Protein AF-A0A0F8ZQJ3-F1 (afdb_monomer)

Foldseek 3Di:
DDDPDPVVVVVVLVCVQPVNDPDDLLVLLQVLCVPPDQVLLQAVVLLVLLVVLVVVLVLCVVVVHFDDAPVVQLPPDDLVRLLVVLVVSLVSLVVVLVVCVVVVPPPPSPPDPPDPPDDDDSNPDDSRSSSRSVRSSVVSVVVLCVVQVQWDQDPRQHIFGFDADPNDTHTRRHRCVQQVSHDDDPVSSNVCSVVVVRRNPCSPVVVVPDD

Sequence (211 aa):
MSSFGAEHMKAAAAMLAPDHSPHPWHVRLGGYRVDVSIIETIPQLLADGWTEVMQTAVEVWAVGGVLAPDFSFVTDHDDEMVEKRIAGYQIGYNKEWARREVGGHWHDFKDDKYQEKERYIFADMPLSLKRAIVSRWDALHYDYMENHPEARYDKDFGYYWRIEEGGVVVRVKMWDGADKGKCPDKPFSEDWERAGLPGGLYGSMGRLVTG

Nearest PDB structures (foldseek):
  6h2e-assembly1_P-2  TM=2.751E-01  e=4.171E+00  Aeromonas hydrophila subsp. hydrophila AL09-71
  4p1n-assembly1_A  TM=2.515E-01  e=6.472E+00  Kluyveromyces marxianus

pLDDT: mean 73.28, std 18.94, range [27.3, 93.31]

Solvent-accessible surface area (backbone atoms only — not comparable to full-atom values): 12663 Å² total; per-residue (Å²): 134,86,79,89,41,72,70,56,52,48,52,57,51,55,54,55,27,71,93,67,38,95,62,58,65,65,56,49,54,22,62,31,31,64,78,57,50,48,80,58,14,57,45,59,73,58,54,52,53,50,50,50,54,52,50,53,51,50,54,30,54,78,73,71,56,78,60,86,49,47,75,91,47,64,80,82,60,57,71,70,58,45,55,58,52,47,54,56,49,44,55,52,49,55,52,52,48,54,53,30,65,76,66,71,63,72,72,71,89,55,100,52,102,75,68,74,91,74,84,82,60,67,88,77,49,57,68,68,46,49,42,18,53,56,18,45,51,48,51,52,51,52,55,49,48,70,78,32,79,63,53,44,76,41,98,91,61,24,29,22,31,69,49,74,59,97,92,43,77,37,73,26,54,36,42,34,94,78,41,70,85,43,82,80,50,67,70,61,53,44,51,37,38,68,70,70,49,56,56,43,81,52,68,77,52,70,80,73,74,77,128

Secondary structure (DSSP, 8-state):
-----HHHHHHHHHTTSTTT-SS-HHHHHHHHTTTS-GGGGS-HHHHHHHHHHHHHHHHHHHTT--PPP-TTTTTS--HHHHHHHHHHHHHHHHHHHHHHHHHT----SSS-TT---PPP-GGGS-HHHHHHHHHHHHHHHHHHHHH-TTEEEETTTEEEEEEEETTEEEEEE--HHHHTTS---HHHHHHHHHTT--TTTTTTGGGS---

Mean predicted aligned error: 11.66 Å

Structure (mmCIF, N/CA/C/O backbone):
data_AF-A0A0F8ZQJ3-F1
#
_entry.id   AF-A0A0F8ZQJ3-F1
#
loop_
_atom_site.group_PDB
_atom_site.id
_atom_site.type_symbol
_atom_site.label_atom_id
_atom_site.label_alt_id
_atom_site.label_comp_id
_atom_site.label_asym_id
_atom_site.label_entity_id
_atom_site.label_seq_id
_atom_site.pdbx_PDB_ins_code
_atom_site.Cartn_x
_atom_site.Cartn_y
_atom_site.Cartn_z
_atom_site.occupancy
_atom_site.B_iso_or_equiv
_atom_site.auth_seq_id
_atom_site.auth_comp_id
_atom_site.auth_asym_id
_atom_site.auth_atom_id
_atom_site.pdbx_PDB_model_num
ATOM 1 N N . MET A 1 1 ? -42.750 14.906 5.668 1.00 31.44 1 MET A N 1
ATOM 2 C CA . MET A 1 1 ? -41.555 14.094 5.355 1.00 31.44 1 MET A CA 1
ATOM 3 C C . MET A 1 1 ? -40.406 14.709 6.130 1.00 31.44 1 MET A C 1
ATOM 5 O O . MET A 1 1 ? -40.036 15.834 5.826 1.00 31.44 1 MET A O 1
ATOM 9 N N . SER A 1 2 ? -39.980 14.070 7.221 1.00 34.53 2 SER A N 1
ATOM 10 C CA . SER A 1 2 ? -38.956 14.607 8.124 1.00 34.53 2 SER A CA 1
ATOM 11 C C . SER A 1 2 ? -37.605 14.617 7.419 1.00 34.53 2 SER A C 1
ATOM 13 O O . SER A 1 2 ? -37.140 13.570 6.966 1.00 34.53 2 SER A O 1
ATOM 15 N N . SER A 1 3 ? -36.990 15.792 7.304 1.00 35.28 3 SER A N 1
ATOM 16 C CA . SER A 1 3 ? -35.632 15.911 6.797 1.00 35.28 3 SER A CA 1
ATOM 17 C C . SER A 1 3 ? -34.679 15.242 7.788 1.00 35.28 3 SER A C 1
ATOM 19 O O . SER A 1 3 ? -34.536 15.675 8.927 1.00 35.28 3 SER A O 1
ATOM 21 N N . PHE A 1 4 ? -34.005 14.179 7.355 1.00 35.72 4 PHE A N 1
ATOM 22 C CA . PHE A 1 4 ? -32.792 13.698 8.014 1.00 35.72 4 PHE A CA 1
ATOM 23 C C . PHE A 1 4 ? -31.682 14.733 7.760 1.00 35.72 4 PHE A C 1
ATOM 25 O O . PHE A 1 4 ? -30.886 14.611 6.836 1.00 35.72 4 PHE A O 1
ATOM 32 N N . GLY A 1 5 ? -31.716 15.835 8.511 1.00 35.31 5 GLY A N 1
ATOM 33 C CA . GLY A 1 5 ? -30.720 16.904 8.458 1.00 35.31 5 GLY A CA 1
ATOM 34 C C . GLY A 1 5 ? -29.504 16.624 9.346 1.00 35.31 5 GLY A C 1
ATOM 35 O O . GLY A 1 5 ? -29.521 15.728 10.189 1.00 35.31 5 GLY A O 1
ATOM 36 N N . ALA A 1 6 ? -28.460 17.445 9.192 1.00 38.69 6 ALA A N 1
ATOM 37 C CA . ALA A 1 6 ? -27.187 17.358 9.919 1.00 38.69 6 ALA A CA 1
ATOM 38 C C . ALA A 1 6 ? -27.320 17.286 11.459 1.00 38.69 6 ALA A C 1
ATOM 40 O O . ALA A 1 6 ? -26.464 16.711 12.122 1.00 38.69 6 ALA A O 1
ATOM 41 N N . GLU A 1 7 ? -28.407 17.812 12.030 1.00 34.69 7 GLU A N 1
ATOM 42 C CA . GLU A 1 7 ? -28.760 17.698 13.456 1.00 34.69 7 GLU A CA 1
ATOM 43 C C . GLU A 1 7 ? -29.059 16.248 13.887 1.00 34.69 7 GLU A C 1
ATOM 45 O O . GLU A 1 7 ? -28.604 15.806 14.940 1.00 34.69 7 GLU A O 1
ATOM 50 N N . HIS A 1 8 ? -29.742 15.460 13.050 1.00 38.88 8 HIS A N 1
ATOM 51 C CA . HIS A 1 8 ? -30.013 14.044 13.326 1.00 38.88 8 HIS A CA 1
ATOM 52 C C . HIS A 1 8 ? -28.765 13.169 13.146 1.00 38.88 8 HIS A C 1
ATOM 54 O O . HIS A 1 8 ? -28.600 12.184 13.862 1.00 38.88 8 HIS A O 1
ATOM 60 N N . MET A 1 9 ? -27.844 13.563 12.258 1.00 41.09 9 MET A N 1
ATOM 61 C CA . MET A 1 9 ? -26.528 12.921 12.147 1.00 41.09 9 MET A CA 1
ATOM 62 C C . MET A 1 9 ? -25.607 13.263 13.325 1.00 41.09 9 MET A C 1
ATOM 64 O O . MET A 1 9 ? -24.903 12.382 13.810 1.00 41.09 9 MET A O 1
ATOM 68 N N . LYS A 1 10 ? -25.664 14.491 13.860 1.00 39.62 10 LYS A N 1
ATOM 69 C CA . LYS A 1 10 ? -24.998 14.845 15.126 1.00 39.62 10 LYS A CA 1
ATOM 70 C C . LYS A 1 10 ? -25.568 14.067 16.312 1.00 39.62 10 LYS A C 1
ATOM 72 O O . LYS A 1 10 ? -24.800 13.654 17.168 1.00 39.62 10 LYS A O 1
ATOM 77 N N . ALA A 1 11 ? -26.877 13.816 16.347 1.00 38.44 11 ALA A N 1
ATOM 78 C CA . ALA A 1 11 ? -27.498 12.984 17.379 1.00 38.44 11 ALA A CA 1
ATOM 79 C C . ALA A 1 11 ? -27.083 11.501 17.273 1.00 38.44 11 ALA A C 1
ATOM 81 O O . ALA A 1 11 ? -26.794 10.880 18.291 1.00 38.44 11 ALA A O 1
ATOM 82 N N . ALA A 1 12 ? -26.970 10.947 16.059 1.00 45.12 12 ALA A N 1
ATOM 83 C CA . ALA A 1 12 ? -26.440 9.597 15.841 1.00 45.12 12 ALA A CA 1
ATOM 84 C C . ALA A 1 12 ? -24.940 9.490 16.188 1.00 45.12 12 ALA A C 1
ATOM 86 O O . ALA A 1 12 ? -24.523 8.510 16.796 1.00 45.12 12 ALA A O 1
ATOM 87 N N . ALA A 1 13 ? -24.147 10.525 15.888 1.00 45.53 13 ALA A N 1
ATOM 88 C CA . ALA A 1 13 ? -22.752 10.636 16.320 1.00 45.53 13 ALA A CA 1
ATOM 89 C C . ALA A 1 13 ? -22.616 10.825 17.845 1.00 45.53 13 ALA A C 1
ATOM 91 O O . ALA A 1 13 ? -21.696 10.289 18.452 1.00 45.53 13 ALA A O 1
ATOM 92 N N . ALA A 1 14 ? -23.561 11.513 18.493 1.00 40.62 14 ALA A N 1
ATOM 93 C CA . ALA A 1 14 ? -23.608 11.654 19.949 1.00 40.62 14 ALA A CA 1
ATOM 94 C C . ALA A 1 14 ? -23.949 10.331 20.666 1.00 40.62 14 ALA A C 1
ATOM 96 O O . ALA A 1 14 ? -23.480 10.112 21.780 1.00 40.62 14 ALA A O 1
ATOM 97 N N . MET A 1 15 ? -24.680 9.409 20.021 1.00 43.41 15 MET A N 1
ATOM 98 C CA . MET A 1 15 ? -24.843 8.023 20.504 1.00 43.41 15 MET A CA 1
ATOM 99 C C . MET A 1 15 ? -23.577 7.162 20.329 1.00 43.41 15 MET A C 1
ATOM 101 O O . MET A 1 15 ? -23.523 6.033 20.817 1.00 43.41 15 MET A O 1
ATOM 105 N N . LEU A 1 16 ? -22.556 7.694 19.652 1.00 49.88 16 LEU A N 1
ATOM 106 C CA . LEU A 1 16 ? -21.250 7.070 19.452 1.00 49.88 16 LEU A CA 1
ATOM 107 C C . LEU A 1 16 ? -20.121 7.759 20.243 1.00 49.88 16 LEU A C 1
ATOM 109 O O . LEU A 1 16 ? -18.959 7.387 20.083 1.00 49.88 16 LEU A O 1
ATOM 113 N N . ALA A 1 17 ? -20.442 8.728 21.110 1.00 55.38 17 ALA A N 1
ATOM 114 C CA . ALA A 1 17 ? -19.476 9.260 22.067 1.00 55.38 17 ALA A CA 1
ATOM 115 C C . ALA A 1 17 ? -18.969 8.120 22.980 1.00 55.38 17 ALA A C 1
ATOM 117 O O . ALA A 1 17 ? -19.788 7.284 23.394 1.00 55.38 17 ALA A O 1
ATOM 118 N N . PRO A 1 18 ? -17.665 8.077 23.330 1.00 60.06 18 PRO A N 1
ATOM 119 C CA . PRO A 1 18 ? -17.069 6.941 24.040 1.00 60.06 18 PRO A CA 1
ATOM 120 C C . PRO A 1 18 ? -17.822 6.573 25.318 1.00 60.06 18 PRO A C 1
ATOM 122 O O . PRO A 1 18 ? -17.980 5.399 25.644 1.00 60.06 18 PRO A O 1
ATOM 125 N N . ASP A 1 19 ? -18.323 7.602 26.002 1.00 65.31 19 ASP A N 1
ATOM 126 C CA . ASP A 1 19 ? -18.906 7.522 27.336 1.00 65.31 19 ASP A CA 1
ATOM 127 C C . ASP A 1 19 ? -20.376 7.041 27.328 1.00 65.31 19 ASP A C 1
ATOM 129 O O . ASP A 1 19 ? -20.940 6.745 28.382 1.00 65.31 19 ASP A O 1
ATOM 133 N N . HIS A 1 20 ? -21.011 6.939 26.152 1.00 64.44 20 HIS A N 1
ATOM 134 C CA . HIS A 1 20 ? -22.425 6.556 26.000 1.00 64.44 20 HIS A CA 1
ATOM 135 C C . HIS A 1 20 ? -22.645 5.295 25.155 1.00 64.44 20 HIS A C 1
ATOM 137 O O . HIS A 1 20 ? -23.769 4.792 25.084 1.00 64.44 20 HIS A O 1
ATOM 143 N N . SER A 1 21 ? -21.596 4.770 24.518 1.00 68.31 21 SER A N 1
ATOM 144 C CA . SER A 1 21 ? -21.709 3.604 23.646 1.00 68.31 21 SER A CA 1
ATOM 145 C C . SER A 1 21 ? -21.631 2.286 24.434 1.00 68.31 21 SER A C 1
ATOM 147 O O . SER A 1 21 ? -20.713 2.106 25.234 1.00 68.31 21 SER A O 1
ATOM 149 N N . PRO A 1 22 ? -22.531 1.312 24.185 1.00 73.69 22 PRO A N 1
ATOM 150 C CA . PRO A 1 22 ? -22.481 0.001 24.836 1.00 73.69 22 PRO A CA 1
ATOM 151 C C . PRO A 1 22 ? -21.399 -0.926 24.253 1.00 73.69 22 PRO A C 1
ATOM 153 O O . PRO A 1 22 ? -21.194 -2.028 24.761 1.00 73.69 22 PRO A O 1
ATOM 156 N N . HIS A 1 23 ? -20.732 -0.523 23.168 1.00 79.38 23 HIS A N 1
ATOM 157 C CA . HIS A 1 23 ? -19.733 -1.335 22.476 1.00 79.38 23 HIS A CA 1
ATOM 158 C C . HIS A 1 23 ? -18.311 -0.989 22.937 1.00 79.38 23 HIS A C 1
ATOM 160 O O . HIS A 1 23 ? -18.018 0.195 23.112 1.00 79.38 23 HIS A O 1
ATOM 166 N N . PRO A 1 24 ? -17.397 -1.972 23.069 1.00 85.44 24 PRO A N 1
ATOM 167 C CA . PRO A 1 24 ? -15.978 -1.710 23.319 1.00 85.44 24 PRO A CA 1
ATOM 168 C C . PRO A 1 24 ? -15.351 -0.801 22.254 1.00 85.44 24 PRO A C 1
ATOM 170 O O . PRO A 1 24 ? -15.732 -0.860 21.085 1.00 85.44 24 PRO A O 1
ATOM 173 N N . TRP A 1 25 ? -14.351 -0.001 22.633 1.00 87.62 25 TRP A N 1
ATOM 174 C CA . TRP A 1 25 ? -13.735 1.004 21.752 1.00 87.62 25 TRP A CA 1
ATOM 175 C C . TRP A 1 25 ? -13.216 0.422 20.429 1.00 87.62 25 TRP A C 1
ATOM 177 O O . TRP A 1 25 ? -13.468 0.983 19.370 1.00 87.62 25 TRP A O 1
ATOM 187 N N . HIS A 1 26 ? -12.581 -0.751 20.453 1.00 87.19 26 HIS A N 1
ATOM 188 C CA . HIS A 1 26 ? -12.022 -1.388 19.259 1.00 87.19 26 HIS A CA 1
ATOM 189 C C . HIS A 1 26 ? -13.115 -1.903 18.304 1.00 87.19 26 HIS A C 1
ATOM 191 O O . HIS A 1 26 ? -12.913 -1.927 17.091 1.00 87.19 26 HIS A O 1
ATOM 197 N N . VAL A 1 27 ? -14.305 -2.246 18.821 1.00 84.69 27 VAL A N 1
ATOM 198 C CA . VAL A 1 27 ? -15.492 -2.561 18.003 1.00 84.69 27 VAL A CA 1
ATOM 199 C C . VAL A 1 27 ? -16.020 -1.300 17.325 1.00 84.69 27 VAL A C 1
ATOM 201 O O . VAL A 1 27 ? -16.318 -1.329 16.130 1.00 84.69 27 VAL A O 1
ATOM 204 N N . ARG A 1 28 ? -16.094 -0.182 18.058 1.00 84.69 28 ARG A N 1
ATOM 205 C CA . ARG A 1 28 ? -16.512 1.112 17.495 1.00 84.69 28 ARG A CA 1
ATOM 206 C C . ARG A 1 28 ? -15.543 1.575 16.415 1.00 84.69 28 ARG A C 1
ATOM 208 O O . ARG A 1 28 ? -15.981 1.883 15.312 1.00 84.69 28 ARG A O 1
ATOM 215 N N . LEU A 1 29 ? -14.240 1.515 16.687 1.00 84.38 29 LEU A N 1
ATOM 216 C CA . LEU A 1 29 ? -13.180 1.831 15.730 1.00 84.38 29 LEU A CA 1
ATOM 217 C C . LEU A 1 29 ? -13.270 0.990 14.451 1.00 84.38 29 LEU A C 1
ATOM 219 O O . LEU A 1 29 ? -13.127 1.522 13.350 1.00 84.38 29 LEU A O 1
ATOM 223 N N . GLY A 1 30 ? -13.551 -0.310 14.578 1.00 83.25 30 GLY A N 1
ATOM 224 C CA . GLY A 1 30 ? -13.812 -1.174 13.428 1.00 83.25 30 GLY A CA 1
ATOM 225 C C . GLY A 1 30 ? -15.027 -0.720 12.614 1.00 83.25 30 GLY A C 1
ATOM 226 O O . GLY A 1 30 ? -14.938 -0.618 11.391 1.00 83.25 30 GLY A O 1
ATOM 227 N N . GLY A 1 31 ? -16.135 -0.387 13.285 1.00 80.12 31 GLY A N 1
ATOM 228 C CA . GLY A 1 31 ? -17.348 0.133 12.643 1.00 80.12 31 GLY A CA 1
ATOM 229 C C . GLY A 1 31 ? -17.120 1.459 11.916 1.00 80.12 31 GLY A C 1
ATOM 230 O O . GLY A 1 31 ? -17.561 1.623 10.785 1.00 80.12 31 GLY A O 1
ATOM 231 N N . TYR A 1 32 ? -16.353 2.366 12.518 1.00 77.38 32 TYR A N 1
ATOM 232 C CA . TYR A 1 32 ? -15.946 3.637 11.920 1.00 77.38 32 TYR A CA 1
ATOM 233 C C . TYR A 1 32 ? -15.186 3.461 10.605 1.00 77.38 32 TYR A C 1
ATOM 235 O O . TYR A 1 32 ? -15.368 4.224 9.662 1.00 77.38 32 TYR A O 1
ATOM 243 N N . ARG A 1 33 ? -14.353 2.426 10.502 1.00 82.62 33 ARG A N 1
ATOM 244 C CA . ARG A 1 33 ? -13.496 2.213 9.331 1.00 82.62 33 ARG A CA 1
ATOM 245 C C . ARG A 1 33 ? -14.056 1.217 8.326 1.00 82.62 33 ARG A C 1
ATOM 247 O O . ARG A 1 33 ? -13.339 0.846 7.401 1.00 82.62 33 ARG A O 1
ATOM 254 N N . VAL A 1 34 ? -15.310 0.785 8.466 1.00 78.75 34 VAL A N 1
ATOM 255 C CA . VAL A 1 34 ? -15.898 -0.230 7.577 1.00 78.75 34 VAL A CA 1
ATOM 256 C C . VAL A 1 34 ? -15.846 0.195 6.103 1.00 78.75 34 VAL A C 1
ATOM 258 O O . VAL A 1 34 ? -15.480 -0.617 5.248 1.00 78.75 34 VAL A O 1
ATOM 261 N N . ASP A 1 35 ? -16.077 1.483 5.833 1.00 75.19 35 ASP A N 1
ATOM 262 C CA . ASP A 1 35 ? -16.144 2.061 4.486 1.00 75.19 35 ASP A CA 1
ATOM 263 C C . ASP A 1 35 ? -14.791 2.533 3.931 1.00 75.19 35 ASP A C 1
ATOM 265 O O . ASP A 1 35 ? -14.720 2.933 2.769 1.00 75.19 35 ASP A O 1
ATOM 269 N N . VAL A 1 36 ? -13.703 2.465 4.713 1.00 78.00 36 VAL A N 1
ATOM 270 C CA . VAL A 1 36 ? -12.354 2.768 4.201 1.00 78.00 36 VAL A CA 1
ATOM 271 C C . VAL A 1 36 ? -12.053 1.811 3.053 1.00 78.00 36 VAL A C 1
ATOM 273 O O . VAL A 1 36 ? -12.199 0.592 3.192 1.00 78.00 36 VAL A O 1
ATOM 276 N N . SER A 1 37 ? -11.668 2.334 1.894 1.00 82.12 37 SER A N 1
ATOM 277 C CA . SER A 1 37 ? -11.432 1.479 0.734 1.00 82.12 37 SER A CA 1
ATOM 278 C C . SER A 1 37 ? -10.163 0.641 0.921 1.00 82.12 37 SER A C 1
ATOM 280 O O . SER A 1 37 ? -9.211 1.071 1.565 1.00 82.12 37 SER A O 1
ATOM 282 N N . ILE A 1 38 ? -10.115 -0.558 0.328 1.00 84.50 38 ILE A N 1
ATOM 283 C CA . ILE A 1 38 ? -8.949 -1.463 0.425 1.00 84.50 38 ILE A CA 1
ATOM 284 C C . ILE A 1 38 ? -7.654 -0.746 0.014 1.00 84.50 38 ILE A C 1
ATOM 286 O O . ILE A 1 38 ? -6.618 -0.909 0.650 1.00 84.50 38 ILE A O 1
ATOM 290 N N . ILE A 1 39 ? -7.718 0.099 -1.015 1.00 80.50 39 ILE A N 1
ATOM 291 C CA . ILE A 1 39 ? -6.564 0.853 -1.519 1.00 80.50 39 ILE A CA 1
ATOM 292 C C . ILE A 1 39 ? -6.045 1.911 -0.534 1.00 80.50 39 ILE A C 1
ATOM 294 O O . ILE A 1 39 ? -4.869 2.246 -0.587 1.00 80.50 39 ILE A O 1
ATOM 298 N N . GLU A 1 40 ? -6.892 2.433 0.354 1.00 82.62 40 GLU A N 1
ATOM 299 C CA . GLU A 1 40 ? -6.511 3.424 1.373 1.00 82.62 40 GLU A CA 1
ATOM 300 C C . GLU A 1 40 ? -5.903 2.776 2.616 1.00 82.62 40 GLU A C 1
ATOM 302 O O . GLU A 1 40 ? -5.351 3.471 3.467 1.00 82.62 40 GLU A O 1
ATOM 307 N N . THR A 1 41 ? -5.983 1.447 2.713 1.00 89.56 41 THR A N 1
ATOM 308 C CA . THR A 1 41 ? -5.355 0.703 3.806 1.00 89.56 41 THR A CA 1
ATOM 309 C C . THR A 1 41 ? -3.858 0.498 3.611 1.00 89.56 41 THR A C 1
ATOM 311 O O . THR A 1 41 ? -3.182 0.116 4.560 1.00 89.56 41 THR A O 1
ATOM 314 N N . ILE A 1 42 ? -3.329 0.742 2.404 1.00 88.56 42 ILE A N 1
ATOM 315 C CA . ILE A 1 42 ? -1.907 0.550 2.104 1.00 88.56 42 ILE A CA 1
ATOM 316 C C . ILE A 1 42 ? -1.078 1.493 2.999 1.00 88.56 42 ILE A C 1
ATOM 318 O O . ILE A 1 42 ? -1.274 2.708 2.928 1.00 88.56 42 ILE A O 1
ATOM 322 N N . PRO A 1 43 ? -0.157 0.967 3.827 1.00 89.19 43 PRO A N 1
ATOM 323 C CA . PRO A 1 43 ? 0.711 1.785 4.674 1.00 89.19 43 PRO A CA 1
ATOM 324 C C . PRO A 1 43 ? 1.574 2.743 3.844 1.00 89.19 43 PRO A C 1
ATOM 326 O O . PRO A 1 43 ? 2.060 2.352 2.780 1.00 89.19 43 PRO A O 1
ATOM 329 N N . GLN A 1 44 ? 1.838 3.961 4.332 1.00 85.56 44 GLN A N 1
ATOM 330 C CA . GLN A 1 44 ? 2.597 4.961 3.572 1.00 85.56 44 GLN A CA 1
ATOM 331 C C . GLN A 1 44 ? 4.022 4.488 3.284 1.00 85.56 44 GLN A C 1
ATOM 333 O O . GLN A 1 44 ? 4.469 4.613 2.152 1.00 85.56 44 GLN A O 1
ATOM 338 N N . LEU A 1 45 ? 4.696 3.863 4.257 1.00 87.12 45 LEU A N 1
ATOM 339 C CA . LEU A 1 45 ? 6.035 3.292 4.058 1.00 87.12 45 LEU A CA 1
ATOM 340 C C . LEU A 1 45 ? 6.068 2.310 2.877 1.00 87.12 45 LEU A C 1
ATOM 342 O O . LEU A 1 45 ? 6.993 2.317 2.067 1.00 87.12 45 LEU A O 1
ATOM 346 N N . LEU A 1 46 ? 5.034 1.476 2.767 1.00 88.81 46 LEU A N 1
ATOM 347 C CA . LEU A 1 46 ? 4.921 0.509 1.687 1.00 88.81 46 LEU A CA 1
ATOM 348 C C . LEU A 1 46 ? 4.574 1.191 0.353 1.00 88.81 46 LEU A C 1
ATOM 350 O O . LEU A 1 46 ? 5.113 0.815 -0.685 1.00 88.81 46 LEU A O 1
ATOM 354 N N . ALA A 1 47 ? 3.713 2.212 0.374 1.00 85.06 47 ALA A N 1
ATOM 355 C CA . ALA A 1 47 ? 3.400 3.028 -0.798 1.00 85.06 47 ALA A CA 1
ATOM 356 C C . ALA A 1 47 ? 4.625 3.804 -1.323 1.00 85.06 47 ALA A C 1
ATOM 358 O O . ALA A 1 47 ? 4.792 3.946 -2.537 1.00 85.06 47 ALA A O 1
ATOM 359 N N . ASP A 1 48 ? 5.500 4.265 -0.429 1.00 85.62 48 ASP A N 1
ATOM 360 C CA . ASP A 1 48 ? 6.746 4.948 -0.775 1.00 85.62 48 ASP A CA 1
ATOM 361 C C . ASP A 1 48 ? 7.719 3.976 -1.456 1.00 85.62 48 ASP A C 1
ATOM 363 O O . ASP A 1 48 ? 8.175 4.250 -2.567 1.00 85.62 48 ASP A O 1
ATOM 367 N N . GLY A 1 49 ? 7.949 2.797 -0.863 1.00 87.44 49 GLY A N 1
ATOM 368 C CA . GLY A 1 49 ? 8.781 1.754 -1.478 1.00 87.44 49 GLY A CA 1
ATOM 369 C C . GLY A 1 49 ? 8.230 1.281 -2.827 1.00 87.44 49 GLY A C 1
ATOM 370 O O . GLY A 1 49 ? 8.970 1.105 -3.792 1.00 87.44 49 GLY A O 1
ATOM 371 N N . TRP A 1 50 ? 6.908 1.156 -2.951 1.00 85.06 50 TRP A N 1
ATOM 372 C CA . TRP A 1 50 ? 6.258 0.848 -4.226 1.00 85.06 50 TRP A CA 1
ATOM 373 C C . TRP A 1 50 ? 6.531 1.900 -5.302 1.00 85.06 50 TRP A C 1
ATOM 375 O O . TRP A 1 50 ? 6.777 1.574 -6.464 1.00 85.06 50 TRP A O 1
ATOM 385 N N . THR A 1 51 ? 6.511 3.170 -4.907 1.00 83.25 51 THR A N 1
ATOM 386 C CA . THR A 1 51 ? 6.789 4.290 -5.801 1.00 83.25 51 THR A CA 1
ATOM 387 C C . THR A 1 51 ? 8.248 4.297 -6.260 1.00 83.25 51 THR A C 1
ATOM 389 O O . THR A 1 51 ? 8.526 4.608 -7.418 1.00 83.25 51 THR A O 1
ATOM 392 N N . GLU A 1 52 ? 9.181 3.904 -5.395 1.00 84.81 52 GLU A N 1
ATOM 393 C CA . GLU A 1 52 ? 10.584 3.714 -5.769 1.00 84.81 52 GLU A CA 1
ATOM 394 C C . GLU A 1 52 ? 10.735 2.616 -6.833 1.00 84.81 52 GLU A C 1
ATOM 396 O O . GLU A 1 52 ? 11.345 2.852 -7.876 1.00 84.81 52 GLU A O 1
ATOM 401 N N . VAL A 1 53 ? 10.071 1.464 -6.660 1.00 87.75 53 VAL A N 1
ATOM 402 C CA . VAL A 1 53 ? 10.063 0.393 -7.676 1.00 87.75 53 VAL A CA 1
ATOM 403 C C . VAL A 1 53 ? 9.497 0.896 -9.010 1.00 87.75 53 VAL A C 1
ATOM 405 O O . VAL A 1 53 ? 10.022 0.547 -10.069 1.00 87.75 53 VAL A O 1
ATOM 408 N N . MET A 1 54 ? 8.448 1.735 -8.999 1.00 84.81 54 MET A N 1
ATOM 409 C CA . MET A 1 54 ? 7.886 2.338 -10.224 1.00 84.81 54 MET A CA 1
ATOM 410 C C . MET A 1 54 ? 8.922 3.185 -10.944 1.00 84.81 54 MET A C 1
ATOM 412 O O . MET A 1 54 ? 9.061 3.083 -12.163 1.00 84.81 54 MET A O 1
ATOM 416 N N . GLN A 1 55 ? 9.627 4.016 -10.183 1.00 81.19 55 GLN A N 1
ATOM 417 C CA . GLN A 1 55 ? 10.632 4.916 -10.710 1.00 81.19 55 GLN A CA 1
ATOM 418 C C . GLN A 1 55 ? 11.787 4.133 -11.339 1.00 81.19 55 GLN A C 1
ATOM 420 O O . GLN A 1 55 ? 12.090 4.342 -12.512 1.00 81.19 55 GLN A O 1
ATOM 425 N N . THR A 1 56 ? 12.355 3.160 -10.627 1.00 85.56 56 THR A N 1
ATOM 426 C CA . THR A 1 56 ? 13.438 2.328 -11.168 1.00 85.56 56 THR A CA 1
ATOM 427 C C . THR A 1 56 ? 12.990 1.525 -12.391 1.00 85.56 56 THR A C 1
ATOM 429 O O . THR A 1 56 ? 13.743 1.386 -13.352 1.00 85.56 56 THR A O 1
ATOM 432 N N . ALA A 1 57 ? 11.758 1.008 -12.403 1.00 86.56 57 ALA A N 1
ATOM 433 C CA . ALA A 1 57 ? 11.230 0.279 -13.554 1.00 86.56 57 ALA A CA 1
ATOM 434 C C . ALA A 1 57 ? 11.155 1.154 -14.813 1.00 86.56 57 ALA A C 1
ATOM 436 O O . ALA A 1 57 ? 11.530 0.704 -15.895 1.00 86.56 57 ALA A O 1
ATOM 437 N N . VAL A 1 58 ? 10.704 2.402 -14.665 1.00 84.25 58 VAL A N 1
ATOM 438 C CA . VAL A 1 58 ? 10.662 3.388 -15.750 1.00 84.25 58 VAL A CA 1
ATOM 439 C C . VAL A 1 58 ? 12.069 3.725 -16.246 1.00 84.25 58 VAL A C 1
ATOM 441 O O . VAL A 1 58 ? 12.298 3.697 -17.452 1.00 84.25 58 VAL A O 1
ATOM 444 N N . GLU A 1 59 ? 13.021 3.972 -15.341 1.00 81.56 59 GLU A N 1
ATOM 445 C CA . GLU A 1 59 ? 14.427 4.242 -15.687 1.00 81.56 59 GLU A CA 1
ATOM 446 C C . GLU A 1 59 ? 15.028 3.124 -16.528 1.00 81.56 59 GLU A C 1
ATOM 448 O O . GLU A 1 59 ? 15.567 3.354 -17.610 1.00 81.56 59 GLU A O 1
ATOM 453 N N . VAL A 1 60 ? 14.909 1.897 -16.020 1.00 84.94 60 VAL A N 1
ATOM 454 C CA . VAL A 1 60 ? 15.421 0.693 -16.664 1.00 84.94 60 VAL A CA 1
ATOM 455 C C . VAL A 1 60 ? 14.763 0.499 -18.023 1.00 84.94 60 VAL A C 1
ATOM 457 O O . VAL A 1 60 ? 15.454 0.184 -18.990 1.00 84.94 60 VAL A O 1
ATOM 460 N N . TRP A 1 61 ? 13.449 0.706 -18.113 1.00 84.25 61 TRP A N 1
ATOM 461 C CA . TRP A 1 61 ? 12.715 0.562 -19.362 1.00 84.25 61 TRP A CA 1
ATOM 462 C C . TRP A 1 61 ? 13.171 1.568 -20.420 1.00 84.25 61 TRP A C 1
ATOM 464 O O . TRP A 1 61 ? 13.500 1.169 -21.536 1.00 84.25 61 TRP A O 1
ATOM 474 N N . ALA A 1 62 ? 13.280 2.845 -20.051 1.00 81.31 62 ALA A N 1
ATOM 475 C CA . ALA A 1 62 ? 13.689 3.919 -20.951 1.00 81.31 62 ALA A CA 1
ATOM 476 C C . ALA A 1 62 ? 15.104 3.716 -21.526 1.00 81.31 62 ALA A C 1
ATOM 478 O O . ALA A 1 62 ? 15.371 4.092 -22.666 1.00 81.31 62 ALA A O 1
ATOM 479 N N . VAL A 1 63 ? 16.013 3.090 -20.768 1.00 82.62 63 VAL A N 1
ATOM 480 C CA . VAL A 1 63 ? 17.387 2.799 -21.223 1.00 82.62 63 VAL A CA 1
ATOM 481 C C . VAL A 1 63 ? 17.568 1.389 -21.804 1.00 82.62 63 VAL A C 1
ATOM 483 O O . VAL A 1 63 ? 18.691 1.016 -22.145 1.00 82.62 63 VAL A O 1
ATOM 486 N N . GLY A 1 64 ? 16.496 0.595 -21.921 1.00 78.50 64 GLY A N 1
ATOM 487 C CA . GLY A 1 64 ? 16.528 -0.761 -22.486 1.00 78.50 64 GLY A CA 1
ATOM 488 C C . GLY A 1 64 ? 17.202 -1.819 -21.599 1.00 78.50 64 GLY A C 1
ATOM 489 O O . GLY A 1 64 ? 17.752 -2.794 -22.110 1.00 78.50 64 GLY A O 1
ATOM 490 N N . GLY A 1 65 ? 17.207 -1.619 -20.280 1.00 78.69 65 GLY A N 1
ATOM 491 C CA . GLY A 1 65 ? 17.814 -2.522 -19.303 1.00 78.69 65 GLY A CA 1
ATOM 492 C C . GLY A 1 65 ? 16.879 -3.621 -18.780 1.00 78.69 65 GLY A C 1
ATOM 493 O O . GLY A 1 65 ? 15.728 -3.762 -19.192 1.00 78.69 65 GLY A O 1
ATOM 494 N N . VAL A 1 66 ? 17.382 -4.391 -17.809 1.00 76.94 66 VAL A N 1
ATOM 495 C CA . VAL A 1 66 ? 16.609 -5.387 -17.050 1.00 76.94 66 VAL A CA 1
ATOM 496 C C . VAL A 1 66 ? 16.712 -5.069 -15.562 1.00 76.94 66 VAL A C 1
ATOM 498 O O . VAL A 1 66 ? 17.807 -4.862 -15.043 1.00 76.94 66 VAL A O 1
ATOM 501 N N . LEU A 1 67 ? 15.572 -5.045 -14.872 1.00 82.00 67 LEU A N 1
ATOM 502 C CA . LEU A 1 67 ? 15.521 -4.862 -13.426 1.00 82.00 67 LEU A CA 1
ATOM 503 C C . LEU A 1 67 ? 15.890 -6.186 -12.756 1.00 82.00 67 LEU A C 1
ATOM 505 O O . LEU A 1 67 ? 15.275 -7.211 -13.049 1.00 82.00 67 LEU A O 1
ATOM 509 N N . ALA A 1 68 ? 16.878 -6.175 -11.861 1.00 77.69 68 ALA A N 1
ATOM 510 C CA . ALA A 1 68 ? 17.228 -7.363 -11.089 1.00 77.69 68 ALA A CA 1
ATOM 511 C C . ALA A 1 68 ? 16.049 -7.731 -10.164 1.00 77.69 68 ALA A C 1
ATOM 513 O O . ALA A 1 68 ? 15.693 -6.916 -9.305 1.00 77.69 68 ALA A O 1
ATOM 514 N N . PRO A 1 69 ? 15.418 -8.905 -10.333 1.00 69.12 69 PRO A N 1
ATOM 515 C CA . PRO A 1 69 ? 14.280 -9.303 -9.516 1.00 69.12 69 PRO A CA 1
ATOM 516 C C . PRO A 1 69 ? 14.725 -9.774 -8.127 1.00 69.12 69 PRO A C 1
ATOM 518 O O . PRO A 1 69 ? 15.876 -10.173 -7.941 1.00 69.12 69 PRO A O 1
ATOM 521 N N . ASP A 1 70 ? 13.788 -9.824 -7.181 1.00 66.62 70 ASP A N 1
ATOM 522 C CA . ASP A 1 70 ? 13.967 -10.624 -5.970 1.00 66.62 70 ASP A CA 1
ATOM 523 C C . ASP A 1 70 ? 13.668 -12.091 -6.311 1.00 66.62 70 ASP A C 1
ATOM 525 O O . ASP A 1 70 ? 12.528 -12.502 -6.563 1.00 66.62 70 ASP A O 1
ATOM 529 N N . PHE A 1 71 ? 14.739 -12.883 -6.409 1.00 55.97 71 PHE A N 1
ATOM 530 C CA . PHE A 1 71 ? 14.726 -14.219 -7.013 1.00 55.97 71 PHE A CA 1
ATOM 531 C C . PHE A 1 71 ? 13.792 -15.225 -6.329 1.00 55.97 71 PHE A C 1
ATOM 533 O O . PHE A 1 71 ? 13.406 -16.197 -6.973 1.00 55.97 71 PHE A O 1
ATOM 540 N N . SER A 1 72 ? 13.388 -14.991 -5.077 1.00 57.91 72 SER A N 1
ATOM 541 C CA . SER A 1 72 ? 12.448 -15.854 -4.353 1.00 57.91 72 SER A CA 1
ATOM 542 C C . SER A 1 72 ? 11.045 -15.900 -4.970 1.00 57.91 72 SER A C 1
ATOM 544 O O . SER A 1 72 ? 10.340 -16.871 -4.738 1.00 57.91 72 SER A O 1
ATOM 546 N N . PHE A 1 73 ? 10.640 -14.901 -5.767 1.00 55.66 73 PHE A N 1
ATOM 547 C CA . PHE A 1 73 ? 9.256 -14.778 -6.266 1.00 55.66 73 PHE A CA 1
ATOM 548 C C . PHE A 1 73 ? 9.090 -14.979 -7.783 1.00 55.66 73 PHE A C 1
ATOM 550 O O . PHE A 1 73 ? 7.969 -15.093 -8.278 1.0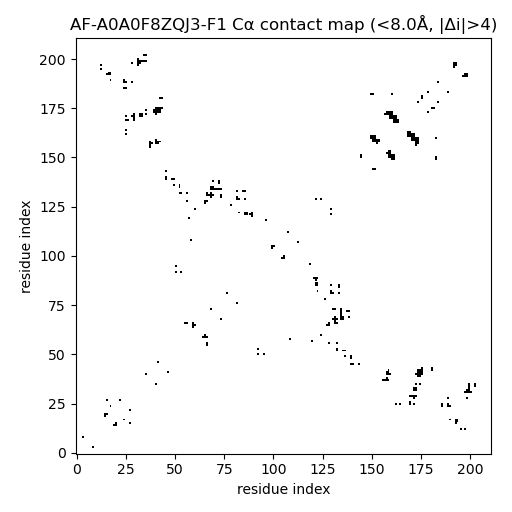0 55.66 73 PHE A O 1
ATOM 557 N N . VAL A 1 74 ? 10.188 -15.058 -8.545 1.00 56.56 74 VAL A N 1
ATOM 558 C CA . VAL A 1 74 ? 10.172 -15.152 -10.024 1.00 56.56 74 VAL A CA 1
ATOM 559 C C . VAL A 1 74 ? 9.629 -16.496 -10.534 1.00 56.56 74 VAL A C 1
ATOM 561 O O . VAL A 1 74 ? 9.178 -16.585 -11.680 1.00 56.56 74 VAL A O 1
ATOM 564 N N . THR A 1 75 ? 9.674 -17.540 -9.706 1.00 58.84 75 THR A N 1
ATOM 565 C CA . THR A 1 75 ? 9.353 -18.923 -10.090 1.00 58.84 75 THR A CA 1
ATOM 566 C C . THR A 1 75 ? 7.912 -19.338 -9.814 1.00 58.84 75 THR A C 1
ATOM 568 O O . THR A 1 75 ? 7.450 -20.304 -10.414 1.00 58.84 75 THR A O 1
ATOM 571 N N . ASP A 1 76 ? 7.196 -18.607 -8.958 1.00 64.50 76 ASP A N 1
ATOM 572 C CA . ASP A 1 76 ? 5.954 -19.110 -8.349 1.00 64.50 76 ASP A CA 1
ATOM 573 C C . ASP A 1 76 ? 4.680 -18.555 -9.006 1.00 64.50 76 ASP A C 1
ATOM 575 O O . ASP A 1 76 ? 3.566 -18.906 -8.622 1.00 64.50 76 ASP A O 1
ATOM 579 N N . HIS A 1 77 ? 4.835 -17.673 -9.995 1.00 70.25 77 HIS A N 1
ATOM 580 C CA . HIS A 1 77 ? 3.739 -16.953 -10.637 1.00 70.25 77 HIS A CA 1
ATOM 581 C C . HIS A 1 77 ? 3.706 -17.257 -12.137 1.00 70.25 77 HIS A C 1
ATOM 583 O O . HIS A 1 77 ? 4.724 -17.145 -12.826 1.00 70.25 77 HIS A O 1
ATOM 589 N N . ASP A 1 78 ? 2.529 -17.627 -12.646 1.00 83.31 78 ASP A N 1
ATOM 590 C CA . ASP A 1 78 ? 2.301 -17.744 -14.084 1.00 83.31 78 ASP A CA 1
ATOM 591 C C . ASP A 1 78 ? 2.195 -16.363 -14.756 1.00 83.31 78 ASP A C 1
ATOM 593 O O . ASP A 1 78 ? 2.002 -15.328 -14.108 1.00 83.31 78 ASP A O 1
ATOM 597 N N . ASP A 1 79 ? 2.346 -16.343 -16.080 1.00 87.19 79 ASP A N 1
ATOM 598 C CA . ASP A 1 79 ? 2.341 -15.099 -16.854 1.00 87.19 79 ASP A CA 1
ATOM 599 C C . ASP A 1 79 ? 0.987 -14.378 -16.795 1.00 87.19 79 ASP A C 1
ATOM 601 O O . ASP A 1 79 ? 0.941 -13.149 -16.782 1.00 87.19 79 ASP A O 1
ATOM 605 N N . GLU A 1 80 ? -0.122 -15.118 -16.698 1.00 87.62 80 GLU A N 1
ATOM 606 C CA . GLU A 1 80 ? -1.463 -14.532 -16.609 1.00 87.62 80 GLU A CA 1
ATOM 607 C C . GLU A 1 80 ? -1.640 -13.743 -15.303 1.00 87.62 80 GLU A C 1
ATOM 609 O O . GLU A 1 80 ? -2.215 -12.649 -15.289 1.00 87.62 80 GLU A O 1
ATOM 614 N N . MET A 1 81 ? -1.120 -14.270 -14.195 1.00 86.06 81 MET A N 1
ATOM 615 C CA . MET A 1 81 ? -1.147 -13.607 -12.902 1.00 86.06 81 MET A CA 1
ATOM 616 C C . MET A 1 81 ? -0.271 -12.354 -12.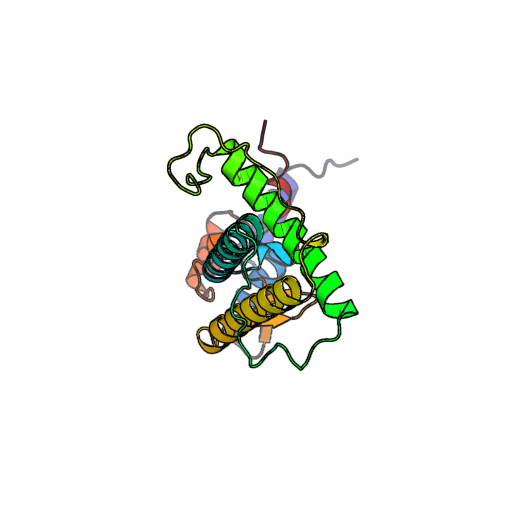905 1.00 86.06 81 MET A C 1
ATOM 618 O O . MET A 1 81 ? -0.686 -11.318 -12.380 1.00 86.06 81 MET A O 1
ATOM 622 N N . VAL A 1 82 ? 0.910 -12.423 -13.526 1.00 88.25 82 VAL A N 1
ATOM 623 C CA . VAL A 1 82 ? 1.808 -11.269 -13.674 1.00 88.25 82 VAL A CA 1
ATOM 624 C C . VAL A 1 82 ? 1.102 -10.139 -14.422 1.00 88.25 82 VAL A C 1
ATOM 626 O O . VAL A 1 82 ? 1.056 -9.017 -13.919 1.00 88.25 82 VAL A O 1
ATOM 629 N N . GLU A 1 83 ? 0.474 -10.423 -15.565 1.00 88.62 83 GLU A N 1
ATOM 630 C CA . GLU A 1 83 ? -0.249 -9.411 -16.349 1.00 88.62 83 GLU A CA 1
ATOM 631 C C . GLU A 1 83 ? -1.403 -8.770 -15.557 1.00 88.62 83 GLU A C 1
ATOM 633 O O . GLU A 1 83 ? -1.560 -7.544 -15.549 1.00 88.62 83 GLU A O 1
ATOM 638 N N . LYS A 1 84 ? -2.177 -9.565 -14.804 1.00 87.31 84 LYS A N 1
ATOM 639 C CA . LYS A 1 84 ? -3.250 -9.039 -13.936 1.00 87.31 84 LYS A CA 1
ATOM 640 C C . LYS A 1 84 ? -2.713 -8.109 -12.849 1.00 87.31 84 LYS A C 1
ATOM 642 O O . LYS A 1 84 ? -3.311 -7.068 -12.574 1.00 87.31 84 LYS A O 1
ATOM 647 N N . ARG A 1 85 ? -1.590 -8.463 -12.223 1.00 87.00 85 ARG A N 1
ATOM 648 C CA . ARG A 1 85 ? -0.984 -7.657 -11.151 1.00 87.00 85 ARG A CA 1
ATOM 649 C C . ARG A 1 85 ? -0.369 -6.368 -11.688 1.00 87.00 85 ARG A C 1
ATOM 651 O O . ARG A 1 85 ? -0.509 -5.320 -11.058 1.00 87.00 85 ARG A O 1
ATOM 658 N N . ILE A 1 86 ? 0.204 -6.411 -12.888 1.00 90.56 86 ILE A N 1
ATOM 659 C CA . ILE A 1 86 ? 0.696 -5.221 -13.588 1.00 90.56 86 ILE A CA 1
ATOM 660 C C . ILE A 1 86 ? -0.430 -4.228 -13.897 1.00 90.56 86 ILE A C 1
ATOM 662 O O . ILE A 1 86 ? -0.215 -3.023 -13.788 1.00 90.56 86 ILE A O 1
ATOM 666 N N . ALA A 1 87 ? -1.652 -4.682 -14.184 1.00 86.62 87 ALA A N 1
ATOM 667 C CA . ALA A 1 87 ? -2.785 -3.765 -14.335 1.00 86.62 87 ALA A CA 1
ATOM 668 C C . ALA A 1 87 ? -3.071 -2.969 -13.043 1.00 86.62 87 ALA A C 1
ATOM 670 O O . ALA A 1 87 ? -3.316 -1.762 -13.096 1.00 86.62 87 ALA A O 1
ATOM 671 N N . GLY A 1 88 ? -2.975 -3.613 -11.873 1.00 81.94 88 GLY A N 1
ATOM 672 C CA . GLY A 1 88 ? -3.045 -2.930 -10.574 1.00 81.94 88 GLY A CA 1
ATOM 673 C C . GLY A 1 88 ? -1.896 -1.935 -10.377 1.00 81.94 88 GLY A C 1
ATOM 674 O O . GLY A 1 88 ? -2.116 -0.801 -9.946 1.00 81.94 88 GLY A O 1
ATOM 675 N N . TYR A 1 89 ? -0.690 -2.328 -10.790 1.00 84.12 89 TYR A N 1
ATOM 676 C CA . TYR A 1 89 ? 0.502 -1.481 -10.789 1.00 84.12 89 TYR A CA 1
ATOM 677 C C . TYR A 1 89 ? 0.319 -0.206 -11.624 1.00 84.12 89 TYR A C 1
ATOM 679 O O . TYR A 1 89 ? 0.597 0.900 -11.159 1.00 84.12 89 TYR A O 1
ATOM 687 N N . GLN A 1 90 ? -0.251 -0.342 -12.825 1.00 87.50 90 GLN A N 1
ATOM 688 C CA . GLN A 1 90 ? -0.550 0.772 -13.722 1.00 87.50 90 GLN A CA 1
ATOM 689 C C . GLN A 1 90 ? -1.515 1.783 -13.089 1.00 87.50 90 GLN A C 1
ATOM 691 O O . GLN A 1 90 ? -1.352 2.988 -13.279 1.00 87.50 90 GLN A O 1
ATOM 696 N N . ILE A 1 91 ? -2.526 1.326 -12.340 1.00 83.44 91 ILE A N 1
ATOM 697 C CA . ILE A 1 91 ? -3.468 2.222 -11.647 1.00 83.44 91 ILE A CA 1
ATOM 698 C C . ILE A 1 91 ? -2.729 3.071 -10.608 1.00 83.44 91 ILE A C 1
ATOM 700 O O . ILE A 1 91 ? -2.972 4.276 -10.524 1.00 83.44 91 ILE A O 1
ATOM 704 N N . GLY A 1 92 ? -1.824 2.454 -9.847 1.00 78.50 92 GLY A N 1
ATOM 705 C CA . GLY A 1 92 ? -0.938 3.141 -8.910 1.00 78.50 92 GLY A CA 1
ATOM 706 C C . GLY A 1 92 ? -0.083 4.203 -9.569 1.00 78.50 92 GLY A C 1
ATOM 707 O O . GLY A 1 92 ? -0.164 5.379 -9.216 1.00 78.50 92 GLY A O 1
ATOM 708 N N . TYR A 1 93 ? 0.660 3.786 -10.591 1.00 81.75 93 TYR A N 1
ATOM 709 C CA . TYR A 1 93 ? 1.514 4.672 -11.368 1.00 81.75 93 TYR A CA 1
ATOM 710 C C . TYR A 1 93 ? 0.730 5.848 -11.956 1.00 81.75 93 TYR A C 1
ATOM 712 O O . TYR A 1 93 ? 1.175 6.981 -11.856 1.00 81.75 93 TYR A O 1
ATOM 720 N N . ASN A 1 94 ? -0.470 5.625 -12.501 1.00 80.75 94 ASN A N 1
ATOM 721 C CA . ASN A 1 94 ? -1.294 6.706 -13.050 1.00 80.75 94 ASN A CA 1
ATOM 722 C C . ASN A 1 94 ? -1.680 7.754 -11.995 1.00 80.75 94 ASN A C 1
ATOM 724 O O . ASN A 1 94 ? -1.724 8.945 -12.302 1.00 80.75 94 ASN A O 1
ATOM 728 N N . LYS A 1 95 ? -1.983 7.323 -10.763 1.00 76.38 95 LYS A N 1
ATOM 729 C CA . LYS A 1 95 ? -2.292 8.240 -9.657 1.00 76.38 95 LYS A CA 1
ATOM 730 C C . LYS A 1 95 ? -1.060 9.037 -9.250 1.00 76.38 95 LYS A C 1
ATOM 732 O O . LYS A 1 95 ? -1.155 10.248 -9.072 1.00 76.38 95 LYS A O 1
ATOM 737 N N . GLU A 1 96 ? 0.080 8.365 -9.131 1.00 74.00 96 GLU A N 1
ATOM 738 C CA . GLU A 1 96 ? 1.336 9.002 -8.745 1.00 74.00 96 GLU A CA 1
ATOM 739 C C . GLU A 1 96 ? 1.853 9.954 -9.829 1.00 74.00 96 GLU A C 1
ATOM 741 O O . GLU A 1 96 ? 2.288 11.065 -9.527 1.00 74.00 96 GLU A O 1
ATOM 746 N N . TRP A 1 97 ? 1.714 9.568 -11.097 1.00 73.75 97 TRP A N 1
ATOM 747 C CA . TRP A 1 97 ? 1.957 10.418 -12.254 1.00 73.75 97 TRP A CA 1
ATOM 748 C C . TRP A 1 97 ? 1.123 11.695 -12.174 1.00 73.75 97 TRP A C 1
ATOM 750 O O . TRP A 1 97 ? 1.694 12.778 -12.163 1.00 73.75 97 TRP A O 1
ATOM 760 N N . ALA A 1 98 ? -0.201 11.583 -12.016 1.00 72.06 98 ALA A N 1
ATOM 761 C CA . ALA A 1 98 ? -1.083 12.745 -11.904 1.00 72.06 98 ALA A CA 1
ATOM 762 C C . ALA A 1 98 ? -0.735 13.636 -10.695 1.00 72.06 98 ALA A C 1
ATOM 764 O O . ALA A 1 98 ? -0.693 14.859 -10.821 1.00 72.06 98 ALA A O 1
ATOM 765 N N . ARG A 1 99 ? -0.430 13.043 -9.530 1.00 68.06 99 ARG A N 1
ATOM 766 C CA . ARG A 1 99 ? -0.010 13.782 -8.325 1.00 68.06 99 ARG A CA 1
ATOM 767 C C . ARG A 1 99 ? 1.272 14.581 -8.570 1.00 68.06 99 ARG A C 1
ATOM 769 O O . ARG A 1 99 ? 1.345 15.756 -8.215 1.00 68.06 99 ARG A O 1
ATOM 776 N N . ARG A 1 100 ? 2.286 13.954 -9.173 1.00 65.25 100 ARG A N 1
ATOM 777 C CA . ARG A 1 100 ? 3.589 14.583 -9.442 1.00 65.25 100 ARG A CA 1
ATOM 778 C C . ARG A 1 100 ? 3.566 15.537 -10.634 1.00 65.25 100 ARG A C 1
ATOM 780 O O . ARG A 1 100 ? 4.336 16.491 -10.630 1.00 65.25 100 ARG A O 1
ATOM 787 N N . GLU A 1 101 ? 2.705 15.312 -11.624 1.00 63.00 101 GLU A N 1
ATOM 788 C CA . GLU A 1 101 ? 2.476 16.227 -12.750 1.00 63.00 101 GLU A CA 1
ATOM 789 C C . GLU A 1 101 ? 1.921 17.565 -12.248 1.00 63.00 101 GLU A C 1
ATOM 791 O O . GLU A 1 101 ? 2.432 18.617 -12.625 1.00 63.00 101 GLU A O 1
ATOM 796 N N . VAL A 1 102 ? 0.971 17.522 -11.307 1.00 56.66 102 VAL A N 1
ATOM 797 C CA . VAL A 1 102 ? 0.448 18.712 -10.614 1.00 56.66 102 VAL A CA 1
ATOM 798 C C . VAL A 1 102 ? 1.497 19.343 -9.685 1.00 56.66 102 VAL A C 1
ATOM 800 O O . VAL A 1 102 ? 1.567 20.564 -9.582 1.00 56.66 102 VAL A O 1
ATOM 803 N N . GLY A 1 103 ? 2.328 18.531 -9.019 1.00 51.78 103 GLY A N 1
ATOM 804 C CA . GLY A 1 103 ? 3.359 18.999 -8.080 1.00 51.78 103 GLY A CA 1
ATOM 805 C C . GLY A 1 103 ? 4.687 19.456 -8.704 1.00 51.78 103 GLY A C 1
ATOM 806 O O . GLY A 1 103 ? 5.505 20.040 -8.005 1.00 51.78 103 GLY A O 1
ATOM 807 N N . GLY A 1 104 ? 4.941 19.189 -9.989 1.00 47.50 104 GLY A N 1
ATOM 808 C CA . GLY A 1 104 ? 6.191 19.558 -10.669 1.00 47.50 104 GLY A CA 1
ATOM 809 C C . GLY A 1 104 ? 7.437 18.742 -10.277 1.00 47.50 104 GLY A C 1
ATOM 810 O O . GLY A 1 104 ? 8.544 19.160 -10.598 1.00 47.50 104 GLY A O 1
ATOM 811 N N . HIS A 1 105 ? 7.284 17.590 -9.612 1.00 49.16 105 HIS A N 1
ATOM 812 C CA . HIS A 1 105 ? 8.382 16.832 -8.978 1.00 49.16 105 HIS A CA 1
ATOM 813 C C . HIS A 1 105 ? 8.786 15.526 -9.693 1.00 49.16 105 HIS A C 1
ATOM 815 O O . HIS A 1 105 ? 9.329 14.619 -9.062 1.00 49.16 105 HIS A O 1
ATOM 821 N N . TRP A 1 106 ? 8.532 15.378 -10.997 1.00 48.88 106 TRP A N 1
ATOM 822 C CA . TRP A 1 106 ? 9.259 14.347 -11.751 1.00 48.88 106 TRP A CA 1
ATOM 823 C C . TRP A 1 106 ? 10.704 14.825 -11.882 1.00 48.88 106 TRP A C 1
ATOM 825 O O . TRP A 1 106 ? 10.973 15.761 -12.628 1.00 48.88 106 TRP A O 1
ATOM 835 N N . HIS A 1 107 ? 11.589 14.246 -11.068 1.00 42.22 107 HIS A N 1
ATOM 836 C CA . HIS A 1 107 ? 13.024 14.479 -11.141 1.00 42.22 107 HIS A CA 1
ATOM 837 C C . HIS A 1 107 ? 13.507 14.217 -12.568 1.00 42.22 107 HIS A C 1
ATOM 839 O O . HIS A 1 107 ? 13.128 13.216 -13.171 1.00 42.22 107 HIS A O 1
ATOM 845 N N . ASP A 1 108 ? 14.312 15.140 -13.087 1.00 41.84 108 ASP A N 1
ATOM 846 C CA . ASP A 1 108 ? 15.005 15.029 -14.363 1.00 41.84 108 ASP A CA 1
ATOM 847 C C . ASP A 1 108 ? 15.724 13.676 -14.446 1.00 41.84 108 ASP A C 1
ATOM 849 O O . ASP A 1 108 ? 16.641 13.386 -13.670 1.00 41.84 108 ASP A O 1
ATOM 853 N N . PHE A 1 109 ? 15.303 12.820 -15.376 1.00 46.31 109 PHE A N 1
ATOM 854 C CA . PHE A 1 109 ? 15.999 11.569 -15.660 1.00 46.31 109 PHE A CA 1
ATOM 855 C C . PHE A 1 109 ? 17.232 11.912 -16.491 1.00 46.31 109 PHE A C 1
ATOM 857 O O . PHE A 1 109 ? 17.234 11.808 -17.712 1.00 46.31 109 PHE A O 1
ATOM 864 N N . LYS A 1 110 ? 18.277 12.346 -15.772 1.00 41.06 110 LYS A N 1
ATOM 865 C CA . LYS A 1 110 ? 19.453 13.088 -16.261 1.00 41.06 110 LYS A CA 1
ATOM 866 C C . LYS A 1 110 ? 19.091 14.515 -16.667 1.00 41.06 110 LYS A C 1
ATOM 868 O O . LYS A 1 110 ? 17.993 14.757 -17.142 1.00 41.06 110 LYS A O 1
ATOM 873 N N . ASP A 1 111 ? 20.032 15.438 -16.469 1.00 43.88 111 ASP A N 1
ATOM 874 C CA . ASP A 1 111 ? 19.976 16.858 -16.845 1.00 43.88 111 ASP A CA 1
ATOM 875 C C . ASP A 1 111 ? 19.691 17.069 -18.348 1.00 43.88 111 ASP A C 1
ATOM 877 O O . ASP A 1 111 ? 20.552 17.514 -19.109 1.00 43.88 111 ASP A O 1
ATOM 881 N N . ASP A 1 112 ? 18.489 16.748 -18.809 1.00 47.34 112 ASP A N 1
ATOM 882 C CA . ASP A 1 112 ? 18.070 16.963 -20.179 1.00 47.34 112 ASP A CA 1
ATOM 883 C C . ASP A 1 112 ? 16.701 17.630 -20.168 1.00 47.34 112 ASP A C 1
ATOM 885 O O . ASP A 1 112 ? 15.646 17.002 -20.228 1.00 47.34 112 ASP A O 1
ATOM 889 N N . LYS A 1 113 ? 16.748 18.965 -20.120 1.00 46.31 113 LYS A N 1
ATOM 890 C CA . LYS A 1 113 ? 15.632 19.924 -20.251 1.00 46.31 113 LYS A CA 1
ATOM 891 C C . LYS A 1 113 ? 14.746 19.735 -21.503 1.00 46.31 113 LYS A C 1
ATOM 893 O O . LYS A 1 113 ? 13.930 20.605 -21.803 1.00 46.31 113 LYS A O 1
ATOM 898 N N . TYR A 1 114 ? 14.953 18.663 -22.264 1.00 43.91 114 TYR A N 1
ATOM 899 C CA . TYR A 1 114 ? 14.317 18.345 -23.535 1.00 43.91 114 TYR A CA 1
ATOM 900 C C . TYR A 1 114 ? 13.693 16.946 -23.597 1.00 43.91 114 TYR A C 1
ATOM 902 O O . TYR A 1 114 ? 13.083 16.640 -24.620 1.00 43.91 114 TYR A O 1
ATOM 910 N N . GLN A 1 115 ? 13.801 16.102 -22.564 1.00 49.16 115 GLN A N 1
ATOM 911 C CA . GLN A 1 115 ? 13.053 14.844 -22.571 1.00 49.16 115 GLN A CA 1
ATOM 912 C C . GLN A 1 115 ? 11.576 15.117 -22.283 1.00 49.16 115 GLN A C 1
ATOM 914 O O . GLN A 1 115 ? 11.210 15.665 -21.241 1.00 49.16 115 GLN A O 1
ATOM 919 N N . GLU A 1 116 ? 10.720 14.774 -23.249 1.00 47.78 116 GLU A N 1
ATOM 920 C CA . GLU A 1 116 ? 9.276 14.817 -23.066 1.00 47.78 116 GLU A CA 1
ATOM 921 C C . GLU A 1 116 ? 8.892 13.941 -21.871 1.00 47.78 116 GLU A C 1
ATOM 923 O O . GLU A 1 116 ? 9.423 12.849 -21.666 1.00 47.78 116 GLU A O 1
ATOM 928 N N . LYS A 1 117 ? 7.961 14.447 -21.058 1.00 56.84 117 LYS A N 1
ATOM 929 C CA . LYS A 1 117 ? 7.365 13.709 -19.945 1.00 56.84 117 LYS A CA 1
ATOM 930 C C . LYS A 1 117 ? 6.488 12.597 -20.513 1.00 56.84 117 LYS A C 1
ATOM 932 O O . LYS A 1 117 ? 5.269 12.739 -20.593 1.00 56.84 117 LYS A O 1
ATOM 937 N N . GLU A 1 118 ? 7.110 11.510 -20.943 1.00 64.00 118 GLU A N 1
ATOM 938 C CA . GLU A 1 118 ? 6.391 10.357 -21.454 1.00 64.00 118 GLU A CA 1
ATOM 939 C C . GLU A 1 118 ? 5.712 9.620 -20.303 1.00 64.00 118 GLU A C 1
ATOM 941 O O . GLU A 1 118 ? 6.319 9.259 -19.291 1.00 64.00 118 GLU A O 1
ATOM 946 N N . ARG A 1 119 ? 4.409 9.400 -20.464 1.00 73.62 119 ARG A N 1
ATOM 947 C CA . ARG A 1 119 ? 3.651 8.523 -19.584 1.00 73.62 119 ARG A CA 1
ATOM 948 C C . ARG A 1 119 ? 3.887 7.088 -20.028 1.00 73.62 119 ARG A C 1
ATOM 950 O O . ARG A 1 119 ? 3.505 6.710 -21.132 1.00 73.62 119 ARG A O 1
ATOM 957 N N . TYR A 1 120 ? 4.434 6.277 -19.134 1.00 80.75 120 TYR A N 1
ATOM 958 C CA . TYR A 1 120 ? 4.745 4.886 -19.433 1.00 80.75 120 TYR A CA 1
ATOM 959 C C . TYR A 1 120 ? 3.537 3.967 -19.228 1.00 80.75 120 TYR A C 1
ATOM 961 O O . TYR A 1 120 ? 2.726 4.130 -18.306 1.00 80.75 120 TYR A O 1
ATOM 969 N N . ILE A 1 121 ? 3.439 2.965 -20.099 1.00 85.88 121 ILE A N 1
ATOM 970 C CA . ILE A 1 121 ? 2.446 1.899 -20.024 1.00 85.88 121 ILE A CA 1
ATOM 971 C C . ILE A 1 121 ? 3.183 0.614 -19.648 1.00 85.88 121 ILE A C 1
ATOM 973 O O . ILE A 1 121 ? 3.896 0.019 -20.449 1.00 85.88 121 ILE A O 1
ATOM 977 N N . PHE A 1 122 ? 3.004 0.164 -18.409 1.00 86.19 122 PHE A N 1
ATOM 978 C CA . PHE A 1 122 ? 3.630 -1.048 -17.884 1.00 86.19 122 PHE A CA 1
ATOM 979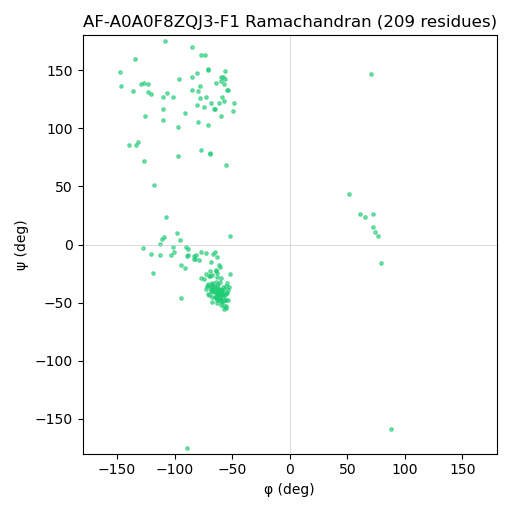 C C . PHE A 1 122 ? 3.183 -2.309 -18.632 1.00 86.19 122 PHE A C 1
ATOM 981 O O . PHE A 1 122 ? 3.924 -3.288 -18.678 1.00 86.19 122 PHE A O 1
ATOM 988 N N . ALA A 1 123 ? 2.000 -2.289 -19.255 1.00 86.50 123 ALA A N 1
ATOM 989 C CA . ALA A 1 123 ? 1.530 -3.374 -20.115 1.00 86.50 123 ALA A CA 1
ATOM 990 C C . ALA A 1 123 ? 2.405 -3.574 -21.370 1.00 86.50 123 ALA A C 1
ATOM 992 O O . ALA A 1 123 ? 2.456 -4.690 -21.884 1.00 86.50 123 ALA A O 1
ATOM 993 N N . ASP A 1 124 ? 3.142 -2.552 -21.807 1.00 89.69 124 ASP A N 1
ATOM 994 C CA . ASP A 1 124 ? 4.012 -2.626 -22.988 1.00 89.69 124 ASP A CA 1
ATOM 995 C C . ASP A 1 124 ? 5.428 -3.117 -22.640 1.00 89.69 124 ASP A C 1
ATOM 997 O O . ASP A 1 124 ? 6.232 -3.411 -23.525 1.00 89.69 124 ASP A O 1
ATOM 1001 N N . MET A 1 125 ? 5.745 -3.234 -21.345 1.00 89.62 125 MET A N 1
ATOM 1002 C CA . MET A 1 125 ? 7.053 -3.694 -20.887 1.00 89.62 125 MET A CA 1
ATOM 1003 C C . MET A 1 125 ? 7.263 -5.197 -21.164 1.00 89.62 125 MET A C 1
ATOM 1005 O O . MET A 1 125 ? 6.313 -5.984 -21.123 1.00 89.62 125 MET A O 1
ATOM 1009 N N . PRO A 1 126 ? 8.512 -5.651 -21.371 1.00 90.19 126 PRO A N 1
ATOM 1010 C CA . PRO A 1 126 ? 8.841 -7.057 -21.503 1.00 90.19 126 PRO A CA 1
ATOM 1011 C C . PRO A 1 126 ? 8.403 -7.834 -20.268 1.00 90.19 126 PRO A C 1
ATOM 1013 O O . PRO A 1 126 ? 8.530 -7.367 -19.134 1.00 90.19 126 PRO A O 1
ATOM 1016 N N . LEU A 1 127 ? 7.960 -9.068 -20.486 1.00 87.38 127 LEU A N 1
ATOM 1017 C CA . LEU A 1 127 ? 7.503 -9.959 -19.423 1.00 87.38 127 LEU A CA 1
ATOM 1018 C C . LEU A 1 127 ? 8.549 -10.149 -18.308 1.00 87.38 127 LEU A C 1
ATOM 1020 O O . LEU A 1 127 ? 8.190 -10.259 -17.139 1.00 87.38 127 LEU A O 1
ATOM 1024 N N . SER A 1 128 ? 9.842 -10.136 -18.641 1.00 85.31 128 SER A N 1
ATOM 1025 C CA . SER A 1 128 ? 10.929 -10.194 -17.655 1.00 85.31 128 SER A CA 1
ATOM 1026 C C . SER A 1 128 ? 10.914 -9.005 -16.688 1.00 85.31 128 SER A C 1
ATOM 1028 O O . SER A 1 128 ? 11.072 -9.196 -15.484 1.00 85.31 128 SER A O 1
ATOM 1030 N N . LEU A 1 129 ? 10.672 -7.792 -17.192 1.00 88.12 129 LEU A N 1
ATOM 1031 C CA . LEU A 1 129 ? 10.571 -6.583 -16.378 1.00 88.12 129 LEU A CA 1
ATOM 1032 C C . LEU A 1 129 ? 9.286 -6.594 -15.544 1.00 88.12 129 LEU A C 1
ATOM 1034 O O . LEU A 1 129 ? 9.335 -6.320 -14.347 1.00 88.12 129 LEU A O 1
ATOM 1038 N N . LYS A 1 130 ? 8.159 -7.010 -16.135 1.00 89.75 130 LYS A N 1
ATOM 1039 C CA . LYS A 1 130 ? 6.890 -7.202 -15.413 1.00 89.75 130 LYS A CA 1
ATOM 1040 C C . LYS A 1 130 ? 7.037 -8.175 -14.239 1.00 89.75 130 LYS A C 1
ATOM 1042 O O . LYS A 1 130 ? 6.631 -7.861 -13.123 1.00 89.75 130 LYS A O 1
ATOM 1047 N N . ARG A 1 131 ? 7.673 -9.330 -14.469 1.00 87.62 131 ARG A N 1
ATOM 1048 C CA . ARG A 1 131 ? 7.983 -10.324 -13.428 1.00 87.62 131 ARG A CA 1
ATOM 1049 C C . ARG A 1 131 ? 8.853 -9.728 -12.324 1.00 87.62 131 ARG A C 1
ATOM 1051 O O . ARG A 1 131 ? 8.559 -9.945 -11.152 1.00 87.62 131 ARG A O 1
ATOM 1058 N N . ALA A 1 132 ? 9.878 -8.953 -12.680 1.00 87.50 132 ALA A N 1
ATOM 1059 C CA . ALA A 1 132 ? 10.738 -8.297 -11.699 1.00 87.50 132 ALA A CA 1
ATOM 1060 C C . ALA A 1 132 ? 9.971 -7.293 -10.830 1.00 87.50 132 ALA A C 1
ATOM 1062 O O . ALA A 1 132 ? 10.105 -7.326 -9.613 1.00 87.50 132 ALA A O 1
ATOM 1063 N N . ILE A 1 133 ? 9.122 -6.458 -11.429 1.00 89.19 133 ILE A N 1
ATOM 1064 C CA . ILE A 1 133 ? 8.292 -5.484 -10.705 1.00 89.19 133 ILE A CA 1
ATOM 1065 C C . ILE A 1 133 ? 7.357 -6.177 -9.710 1.00 89.19 133 ILE A C 1
ATOM 1067 O O . ILE A 1 133 ? 7.286 -5.788 -8.546 1.00 89.19 133 ILE A O 1
ATOM 1071 N N . VAL A 1 134 ? 6.651 -7.218 -10.161 1.00 88.56 134 VAL A N 1
ATOM 1072 C CA . VAL A 1 134 ? 5.726 -7.988 -9.316 1.00 88.56 134 VAL A CA 1
ATOM 1073 C C . VAL A 1 134 ? 6.465 -8.634 -8.141 1.00 88.56 134 VAL A C 1
ATOM 1075 O O . VAL A 1 134 ? 5.991 -8.553 -7.010 1.00 88.56 134 VAL A O 1
ATOM 1078 N N . SER A 1 135 ? 7.642 -9.204 -8.406 1.00 87.56 135 SER A N 1
ATOM 1079 C CA . SER A 1 135 ? 8.528 -9.799 -7.400 1.00 87.56 135 SER A CA 1
ATOM 1080 C C . SER A 1 135 ? 9.015 -8.770 -6.369 1.00 87.56 135 SER A C 1
ATOM 1082 O O . SER A 1 135 ? 8.938 -9.035 -5.172 1.00 87.56 135 SER A O 1
ATOM 1084 N N . ARG A 1 136 ? 9.434 -7.572 -6.807 1.00 88.38 136 ARG A N 1
ATOM 1085 C CA . ARG A 1 136 ? 9.823 -6.472 -5.905 1.00 88.38 136 ARG A CA 1
ATOM 1086 C C . ARG A 1 136 ? 8.671 -6.031 -5.006 1.00 88.38 136 ARG A C 1
ATOM 1088 O O . ARG A 1 136 ? 8.869 -5.807 -3.817 1.00 88.38 136 ARG A O 1
ATOM 1095 N N . TRP A 1 137 ? 7.464 -5.915 -5.561 1.00 86.62 137 TRP A N 1
ATOM 1096 C CA . TRP A 1 137 ? 6.284 -5.557 -4.775 1.00 86.62 137 TRP A CA 1
ATOM 1097 C C . TRP A 1 137 ? 5.960 -6.606 -3.703 1.00 86.62 137 TRP A C 1
ATOM 1099 O O . TRP A 1 137 ? 5.655 -6.239 -2.570 1.00 86.62 137 TRP A O 1
ATOM 1109 N N . ASP A 1 138 ? 6.067 -7.897 -4.027 1.00 86.44 138 ASP A N 1
ATOM 1110 C CA . ASP A 1 138 ? 5.869 -8.955 -3.032 1.00 86.44 138 ASP A CA 1
ATOM 1111 C C . ASP A 1 138 ? 6.925 -8.916 -1.936 1.00 86.44 138 ASP A C 1
ATOM 1113 O O . ASP A 1 138 ? 6.566 -8.981 -0.765 1.00 86.44 138 ASP A O 1
ATOM 1117 N N . ALA A 1 139 ? 8.202 -8.763 -2.290 1.00 87.44 139 ALA A N 1
ATOM 1118 C CA . ALA A 1 139 ? 9.272 -8.647 -1.304 1.00 87.44 139 ALA A CA 1
ATOM 1119 C C . ALA A 1 139 ? 8.993 -7.504 -0.314 1.00 87.44 139 ALA A C 1
ATOM 1121 O O . ALA A 1 139 ? 8.981 -7.730 0.891 1.00 87.44 139 ALA A O 1
ATOM 1122 N N . LEU A 1 140 ? 8.626 -6.318 -0.816 1.00 88.81 140 LEU A N 1
ATOM 1123 C CA . LEU A 1 140 ? 8.233 -5.185 0.028 1.00 88.81 140 LEU A CA 1
ATOM 1124 C C . LEU A 1 140 ? 7.020 -5.496 0.915 1.00 88.81 140 LEU A C 1
ATOM 1126 O O . LEU A 1 140 ? 6.995 -5.111 2.084 1.00 88.81 140 LEU A O 1
ATOM 1130 N N . HIS A 1 141 ? 6.008 -6.184 0.376 1.00 88.88 141 HIS A N 1
ATOM 1131 C CA . HIS A 1 141 ? 4.847 -6.616 1.151 1.00 88.88 141 HIS A CA 1
ATOM 1132 C C . HIS A 1 141 ? 5.268 -7.533 2.304 1.00 88.88 141 HIS A C 1
ATOM 1134 O O .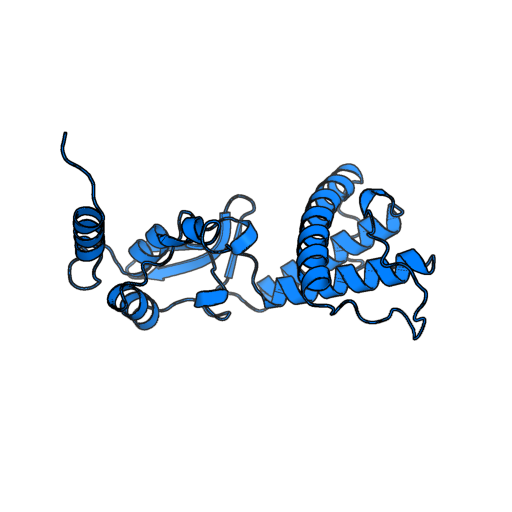 HIS A 1 141 ? 4.898 -7.277 3.448 1.00 88.88 141 HIS A O 1
ATOM 1140 N N . TYR A 1 142 ? 6.038 -8.585 2.022 1.00 88.06 142 TYR A N 1
ATOM 1141 C CA . TYR A 1 142 ? 6.466 -9.552 3.030 1.00 88.06 142 TYR A CA 1
ATOM 1142 C C . TYR A 1 142 ? 7.379 -8.924 4.082 1.00 88.06 142 TYR A C 1
ATOM 1144 O O . TYR A 1 142 ? 7.114 -9.102 5.271 1.00 88.06 142 TYR A O 1
ATOM 1152 N N . ASP A 1 143 ? 8.361 -8.124 3.666 1.00 88.81 143 ASP A N 1
ATOM 1153 C CA . ASP A 1 143 ? 9.247 -7.391 4.573 1.00 88.81 143 ASP A CA 1
ATOM 1154 C C . ASP A 1 143 ? 8.438 -6.468 5.490 1.00 88.81 143 ASP A C 1
ATOM 1156 O O . ASP A 1 143 ? 8.679 -6.403 6.698 1.00 88.81 143 ASP A O 1
ATOM 1160 N N . TYR A 1 144 ? 7.433 -5.774 4.947 1.00 90.00 144 TYR A N 1
ATOM 1161 C CA . TYR A 1 144 ? 6.549 -4.946 5.759 1.00 90.00 144 TYR A CA 1
ATOM 1162 C C . TYR A 1 144 ? 5.812 -5.784 6.812 1.00 90.00 144 TYR A C 1
ATOM 1164 O O . TYR A 1 144 ? 5.795 -5.409 7.986 1.00 90.00 144 TYR A O 1
ATOM 1172 N N . MET A 1 145 ? 5.235 -6.922 6.412 1.00 90.25 145 MET A N 1
ATOM 1173 C CA . MET A 1 145 ? 4.484 -7.807 7.307 1.00 90.25 145 MET A CA 1
ATOM 1174 C C . MET A 1 145 ? 5.355 -8.451 8.394 1.00 90.25 145 MET A C 1
ATOM 1176 O O . MET A 1 145 ? 4.884 -8.630 9.516 1.00 90.25 145 MET A O 1
ATOM 1180 N N . GLU A 1 146 ? 6.608 -8.789 8.088 1.00 89.69 146 GLU A N 1
ATOM 1181 C CA . GLU A 1 146 ? 7.556 -9.351 9.056 1.00 89.69 146 GLU A CA 1
ATOM 1182 C C . GLU A 1 146 ? 7.957 -8.318 10.119 1.00 89.69 146 GLU A C 1
ATOM 1184 O O . GLU A 1 146 ? 8.030 -8.638 11.307 1.00 89.69 146 GLU A O 1
ATOM 1189 N N . ASN A 1 147 ? 8.139 -7.061 9.707 1.00 89.00 147 ASN A N 1
ATOM 1190 C CA . ASN A 1 147 ? 8.544 -5.974 10.599 1.00 89.00 147 ASN A CA 1
ATOM 1191 C C . ASN A 1 147 ? 7.383 -5.339 11.389 1.00 89.00 147 ASN A C 1
ATOM 1193 O O . ASN A 1 147 ? 7.640 -4.600 12.338 1.00 89.00 147 ASN A O 1
ATOM 1197 N N . HIS A 1 148 ? 6.125 -5.627 11.034 1.00 86.62 148 HIS A N 1
ATOM 1198 C CA . HIS A 1 148 ? 4.925 -5.090 11.694 1.00 86.62 1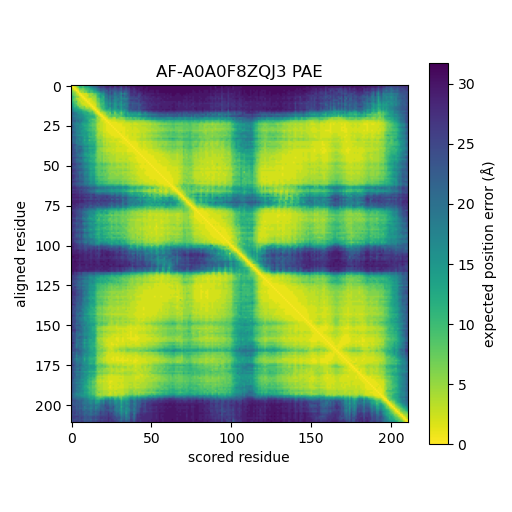48 HIS A CA 1
ATOM 1199 C C . HIS A 1 148 ? 3.991 -6.234 12.131 1.00 86.62 148 HIS A C 1
ATOM 1201 O O . HIS A 1 148 ? 2.928 -6.446 11.536 1.00 86.62 148 HIS A O 1
ATOM 1207 N N . PRO A 1 149 ? 4.362 -7.009 13.170 1.00 84.88 149 PRO A N 1
ATOM 1208 C CA . PRO A 1 149 ? 3.651 -8.220 13.589 1.00 84.88 149 PRO A CA 1
ATOM 1209 C C . PRO A 1 149 ? 2.238 -7.981 14.141 1.00 84.88 149 PRO A C 1
ATOM 1211 O O . PRO A 1 149 ? 1.504 -8.944 14.380 1.00 84.88 149 PRO A O 1
ATOM 1214 N N . GLU A 1 150 ? 1.829 -6.737 14.346 1.00 83.06 150 GLU A N 1
ATOM 1215 C CA . GLU A 1 150 ? 0.479 -6.309 14.705 1.00 83.06 150 GLU A CA 1
ATOM 1216 C C . GLU A 1 150 ? -0.405 -5.994 13.480 1.00 83.06 150 GLU A C 1
ATOM 1218 O O . GLU A 1 150 ? -1.638 -6.045 13.576 1.00 83.06 150 GLU A O 1
ATOM 1223 N N . ALA A 1 151 ? 0.205 -5.743 12.316 1.00 90.12 151 ALA A N 1
ATOM 1224 C CA . ALA A 1 151 ? -0.485 -5.587 11.041 1.00 90.12 151 ALA A CA 1
ATOM 1225 C C . ALA A 1 151 ? -0.819 -6.955 10.431 1.00 90.12 151 ALA A C 1
ATOM 1227 O O . ALA A 1 151 ? -0.100 -7.945 10.581 1.00 90.12 151 ALA A O 1
ATOM 1228 N N . ARG A 1 152 ? -1.931 -7.041 9.710 1.00 92.31 152 ARG A N 1
ATOM 1229 C CA . ARG A 1 152 ? -2.359 -8.216 8.940 1.00 92.31 152 ARG A CA 1
ATOM 1230 C C . ARG A 1 152 ? -2.834 -7.768 7.565 1.00 92.31 152 ARG A C 1
ATOM 1232 O O . ARG A 1 152 ? -3.207 -6.614 7.385 1.00 92.31 152 ARG A O 1
ATOM 1239 N N . TYR A 1 153 ? -2.851 -8.693 6.615 1.00 92.62 153 TYR A N 1
ATOM 1240 C CA . TYR A 1 153 ? -3.361 -8.452 5.273 1.00 92.62 153 TYR A CA 1
ATOM 1241 C C . TYR A 1 153 ? -4.365 -9.532 4.882 1.00 92.62 153 TYR A C 1
ATOM 1243 O O . TYR A 1 153 ? -4.161 -10.717 5.144 1.00 92.62 153 TYR A O 1
ATOM 1251 N N . ASP A 1 154 ? -5.453 -9.105 4.255 1.00 89.50 154 ASP A N 1
ATOM 1252 C CA . ASP A 1 154 ? -6.441 -9.963 3.616 1.00 89.50 154 ASP A CA 1
ATOM 1253 C C . ASP A 1 154 ? -6.796 -9.332 2.267 1.00 89.50 154 ASP A C 1
ATOM 1255 O O . ASP A 1 154 ? -7.043 -8.131 2.181 1.00 89.50 154 ASP A O 1
ATOM 1259 N N . LYS A 1 155 ? -6.794 -10.125 1.196 1.00 82.50 155 LYS A N 1
ATOM 1260 C CA . LYS A 1 155 ? -6.968 -9.621 -0.174 1.00 82.50 155 LYS A CA 1
ATOM 1261 C C . LYS A 1 155 ? -8.295 -8.880 -0.403 1.00 82.50 155 LYS A C 1
ATOM 1263 O O . LYS A 1 155 ? -8.343 -7.988 -1.245 1.00 82.50 155 LYS A O 1
ATOM 1268 N N . ASP A 1 156 ? -9.343 -9.232 0.343 1.00 85.00 156 ASP A N 1
ATOM 1269 C CA . ASP A 1 156 ? -10.698 -8.693 0.186 1.00 85.00 156 ASP A CA 1
ATOM 1270 C C . ASP A 1 156 ? -11.001 -7.605 1.235 1.00 85.00 156 ASP A C 1
ATOM 1272 O O . ASP A 1 156 ? -12.039 -6.944 1.177 1.00 85.00 156 ASP A O 1
ATOM 1276 N N . PHE A 1 157 ? -10.092 -7.390 2.193 1.00 85.44 157 PHE A N 1
ATOM 1277 C CA . PHE A 1 157 ? -10.244 -6.408 3.272 1.00 85.44 157 PHE A CA 1
ATOM 1278 C C . PHE A 1 157 ? -9.160 -5.318 3.276 1.00 85.44 157 PHE A C 1
ATOM 1280 O O . PHE A 1 157 ? -9.409 -4.209 3.751 1.00 85.44 157 PHE A O 1
ATOM 1287 N N . GLY A 1 158 ? -7.989 -5.610 2.714 1.00 90.44 158 GLY A N 1
ATOM 1288 C CA . GLY A 1 158 ? -6.792 -4.778 2.763 1.00 90.44 158 GLY A CA 1
ATOM 1289 C C . GLY A 1 158 ? -5.920 -5.051 3.983 1.00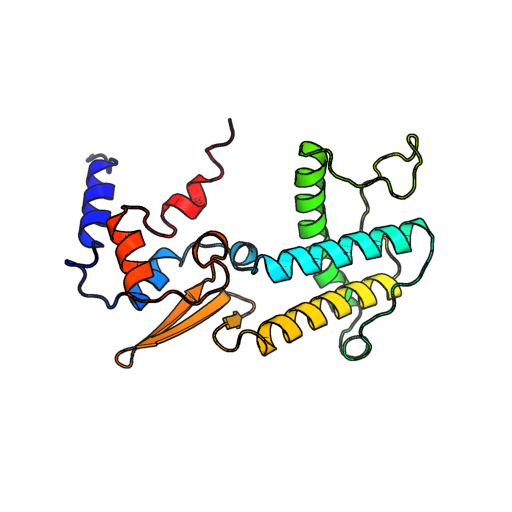 90.44 158 GLY A C 1
ATOM 1290 O O . GLY A 1 158 ? -5.988 -6.116 4.602 1.00 90.44 158 GLY A O 1
ATOM 1291 N N . TYR A 1 159 ? -5.082 -4.075 4.318 1.00 93.31 159 TYR A N 1
ATOM 1292 C CA . TYR A 1 159 ? -4.274 -4.097 5.529 1.00 93.31 159 TYR A CA 1
ATOM 1293 C C . TYR A 1 159 ? -5.127 -3.716 6.737 1.00 93.31 159 TYR A C 1
ATOM 1295 O O . TYR A 1 159 ? -5.943 -2.788 6.695 1.00 93.31 159 TYR A O 1
ATOM 1303 N N . TYR A 1 160 ? -4.962 -4.445 7.831 1.00 93.19 160 TYR A N 1
ATOM 1304 C CA . TYR A 1 160 ? -5.756 -4.254 9.033 1.00 93.19 160 TYR A CA 1
ATOM 1305 C C . TYR A 1 160 ? -4.967 -4.547 10.303 1.00 93.19 160 TYR A C 1
ATOM 1307 O O . TYR A 1 160 ? -4.133 -5.447 10.353 1.00 93.19 160 TYR A O 1
ATOM 1315 N N . TRP A 1 161 ? -5.306 -3.825 11.363 1.00 93.19 161 TRP A N 1
ATOM 1316 C CA . TRP A 1 161 ? -4.920 -4.152 12.725 1.00 93.19 161 TRP A CA 1
ATOM 1317 C C . TRP A 1 161 ? -5.849 -5.241 13.265 1.00 93.19 161 TRP A C 1
ATOM 1319 O O . TRP A 1 161 ? -7.078 -5.143 13.145 1.00 93.19 161 TRP A O 1
ATOM 1329 N N . ARG A 1 162 ? -5.285 -6.290 13.870 1.00 91.00 162 ARG A N 1
ATOM 1330 C CA . ARG A 1 162 ? -6.063 -7.296 14.611 1.00 91.00 162 ARG A CA 1
ATOM 1331 C C . ARG A 1 162 ? -6.019 -6.947 16.095 1.00 91.00 162 ARG A C 1
ATOM 1333 O O . ARG A 1 162 ? -5.036 -7.254 16.759 1.00 91.00 162 ARG A O 1
ATOM 1340 N N . ILE A 1 163 ? -7.092 -6.349 16.605 1.00 90.06 163 ILE A N 1
ATOM 1341 C CA . ILE A 1 163 ? -7.180 -5.917 18.006 1.00 90.06 163 ILE A CA 1
ATOM 1342 C C . ILE A 1 163 ? -8.003 -6.940 18.788 1.00 90.06 163 ILE A C 1
ATOM 1344 O O . ILE A 1 163 ? -9.110 -7.291 18.376 1.00 90.06 163 ILE A O 1
ATOM 1348 N N . GLU A 1 164 ? -7.444 -7.437 19.890 1.00 89.50 164 GLU A N 1
ATOM 1349 C CA . GLU A 1 164 ? -8.068 -8.423 20.773 1.00 89.50 164 GLU A CA 1
ATOM 1350 C C . GLU A 1 164 ? -8.091 -7.890 22.208 1.00 89.50 164 GLU A C 1
ATOM 1352 O O . GLU A 1 164 ? -7.050 -7.764 22.848 1.00 89.50 164 GLU A O 1
ATOM 1357 N N . GLU A 1 165 ? -9.279 -7.563 22.714 1.00 85.56 165 GLU A N 1
ATOM 1358 C CA . GLU A 1 165 ? -9.452 -7.018 24.060 1.00 85.56 165 GLU A CA 1
ATOM 1359 C C . GLU A 1 165 ? -10.772 -7.498 24.669 1.00 85.56 165 GLU A C 1
ATOM 1361 O O . GLU A 1 165 ? -11.808 -7.549 24.008 1.00 85.56 165 GLU A O 1
ATOM 1366 N N . GLY A 1 166 ? -10.745 -7.899 25.944 1.00 83.31 166 GLY A N 1
ATOM 1367 C CA . GLY A 1 166 ? -11.941 -8.392 26.637 1.00 83.31 166 GLY A CA 1
ATOM 1368 C C . GLY A 1 166 ? -12.557 -9.653 26.013 1.00 83.31 166 GLY A C 1
ATOM 1369 O O . GLY A 1 166 ? -13.760 -9.863 26.131 1.00 83.31 166 GLY A O 1
ATOM 1370 N N . GLY A 1 167 ? -11.752 -10.474 25.325 1.00 84.81 167 GLY A N 1
ATOM 1371 C CA . GLY A 1 167 ? -12.215 -11.672 24.613 1.00 84.81 167 GLY A CA 1
ATOM 1372 C C . GLY A 1 167 ? -12.913 -11.391 23.276 1.00 84.81 167 GLY A C 1
ATOM 1373 O O . GLY A 1 167 ? -13.446 -12.317 22.666 1.00 84.81 167 GLY A O 1
ATOM 1374 N N . VAL A 1 168 ? -12.913 -10.139 22.809 1.00 84.19 168 VAL A N 1
ATOM 1375 C CA . VAL A 1 168 ? -13.472 -9.735 21.515 1.00 84.19 168 VAL A CA 1
ATOM 1376 C C . VAL A 1 168 ? -12.330 -9.434 20.549 1.00 84.19 168 VAL A C 1
ATOM 1378 O O . VAL A 1 168 ? -11.410 -8.691 20.877 1.00 84.19 168 VAL A O 1
ATOM 1381 N N . VAL A 1 169 ? -12.392 -10.016 19.348 1.00 86.62 169 VAL A N 1
ATOM 1382 C CA . VAL A 1 169 ? -11.409 -9.804 18.275 1.00 86.62 169 VAL A CA 1
ATOM 1383 C C . VAL A 1 169 ? -12.058 -9.009 17.152 1.00 86.62 169 VAL A C 1
ATOM 1385 O O . VAL A 1 169 ? -13.084 -9.425 16.615 1.00 86.62 169 VAL A O 1
ATOM 1388 N N . VAL A 1 170 ? -11.436 -7.902 16.749 1.00 86.69 170 VAL A N 1
ATOM 1389 C CA . VAL A 1 170 ? -11.914 -7.054 15.649 1.00 86.69 170 VAL A CA 1
ATOM 1390 C C . VAL A 1 170 ? -10.803 -6.844 14.625 1.00 86.69 170 VAL A C 1
ATOM 1392 O O . VAL A 1 170 ? -9.639 -6.642 14.973 1.00 86.69 170 VAL A O 1
ATOM 1395 N N . ARG A 1 171 ? -11.173 -6.897 13.340 1.00 91.06 171 ARG A N 1
ATOM 1396 C CA . ARG A 1 171 ? -10.318 -6.474 12.224 1.00 91.06 171 ARG A CA 1
ATOM 1397 C C . ARG A 1 171 ? -10.597 -5.000 11.950 1.00 91.06 171 ARG A C 1
ATOM 1399 O O . ARG A 1 171 ? -11.700 -4.657 11.532 1.00 91.06 171 ARG A O 1
ATOM 1406 N N . VAL A 1 172 ? -9.618 -4.140 12.193 1.00 90.31 172 VAL A N 1
ATOM 1407 C CA . VAL A 1 172 ? -9.740 -2.692 11.998 1.00 90.31 172 VAL A CA 1
ATOM 1408 C C . VAL A 1 172 ? -8.883 -2.300 10.806 1.00 90.31 172 VAL A C 1
ATOM 1410 O O . VAL A 1 172 ? -7.670 -2.470 10.859 1.00 90.31 172 VAL A O 1
ATOM 1413 N N . LYS A 1 173 ? 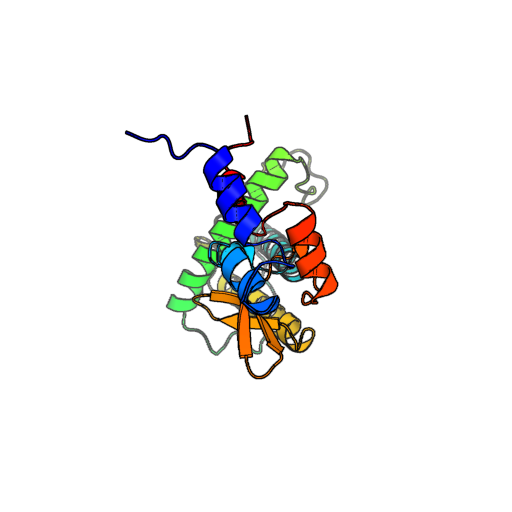-9.488 -1.782 9.730 1.00 89.81 173 LYS A N 1
ATOM 1414 C CA . LYS A 1 173 ? -8.725 -1.329 8.557 1.00 89.81 173 LYS A CA 1
ATOM 1415 C C . LYS A 1 173 ? -7.658 -0.318 8.974 1.00 89.81 173 LYS A C 1
ATOM 1417 O O . LYS A 1 173 ? -7.938 0.612 9.743 1.00 89.81 173 LYS A O 1
ATOM 1422 N N . MET A 1 174 ? -6.445 -0.522 8.474 1.00 92.12 174 MET A N 1
ATOM 1423 C CA . MET A 1 174 ? -5.365 0.436 8.650 1.00 92.12 174 MET A CA 1
ATOM 1424 C C . MET A 1 174 ? -5.745 1.732 7.948 1.00 92.12 174 MET A C 1
ATOM 1426 O O . MET A 1 174 ? -6.330 1.717 6.866 1.00 92.12 174 MET A O 1
ATOM 1430 N N . TRP A 1 175 ? -5.441 2.855 8.583 1.00 87.38 175 TRP A N 1
ATOM 1431 C CA . TRP A 1 175 ? -5.597 4.165 7.980 1.00 87.38 175 TRP A CA 1
ATOM 1432 C C . TRP A 1 175 ? -4.398 5.013 8.366 1.00 87.38 175 TRP A C 1
ATOM 1434 O O . TRP A 1 175 ? -4.419 5.743 9.354 1.00 87.38 175 TRP A O 1
ATOM 1444 N N . ASP A 1 176 ? -3.329 4.890 7.585 1.00 80.81 176 ASP A N 1
ATOM 1445 C CA . ASP A 1 176 ? -2.006 5.369 7.989 1.00 80.81 176 ASP A CA 1
ATOM 1446 C C . ASP A 1 176 ? -1.940 6.890 8.203 1.00 80.81 176 ASP A C 1
ATOM 1448 O O . ASP A 1 176 ? -1.224 7.391 9.069 1.00 80.81 176 ASP A O 1
ATOM 1452 N N . GLY A 1 177 ? -2.791 7.639 7.493 1.00 75.94 177 GLY A N 1
ATOM 1453 C CA . GLY A 1 177 ? -2.983 9.070 7.724 1.00 75.94 177 GLY A CA 1
ATOM 1454 C C . GLY A 1 177 ? -3.363 9.408 9.172 1.00 75.94 177 GLY A C 1
ATOM 1455 O O . GLY A 1 177 ? -2.900 10.431 9.683 1.00 75.94 177 GLY A O 1
ATOM 1456 N N . ALA A 1 178 ? -4.143 8.553 9.837 1.00 79.88 178 ALA A N 1
ATOM 1457 C CA . ALA A 1 178 ? -4.514 8.679 11.245 1.00 79.88 178 ALA A CA 1
ATOM 1458 C C . ALA A 1 178 ? -3.571 7.883 12.163 1.00 79.88 178 ALA A C 1
ATOM 1460 O O . ALA A 1 178 ? -3.096 8.421 13.159 1.00 79.88 178 ALA A O 1
ATOM 1461 N N . ASP A 1 179 ? -3.280 6.634 11.802 1.00 84.06 179 ASP A N 1
ATOM 1462 C CA . ASP A 1 179 ? -2.560 5.657 12.628 1.00 84.06 179 ASP A CA 1
ATOM 1463 C C . ASP A 1 179 ? -1.062 5.959 12.754 1.00 84.06 179 ASP A C 1
ATOM 1465 O O . ASP A 1 179 ? -0.427 5.564 13.731 1.00 84.06 179 ASP A O 1
ATOM 1469 N N . LYS A 1 180 ? -0.485 6.661 11.770 1.00 82.25 180 LYS A N 1
ATOM 1470 C CA . LYS A 1 180 ? 0.948 6.990 11.708 1.00 82.25 180 LYS A CA 1
ATOM 1471 C C . LYS A 1 180 ? 1.840 5.755 11.893 1.00 82.25 180 LYS A C 1
ATOM 1473 O O . LYS A 1 180 ? 2.816 5.793 12.644 1.00 82.25 180 LYS A O 1
ATOM 1478 N N . GLY A 1 181 ? 1.472 4.656 11.242 1.00 82.56 181 GLY A N 1
ATOM 1479 C CA . GLY A 1 181 ? 2.185 3.384 11.272 1.00 82.56 181 GLY A CA 1
ATOM 1480 C C . GLY A 1 181 ? 2.031 2.594 12.567 1.00 82.56 181 GLY A C 1
ATOM 1481 O O . GLY A 1 181 ? 2.772 1.637 12.763 1.00 82.56 181 GLY A O 1
ATOM 1482 N N . LYS A 1 182 ? 1.118 2.977 13.468 1.00 88.25 182 LYS A N 1
ATOM 1483 C CA . LYS A 1 182 ? 0.950 2.323 14.770 1.00 88.25 182 LYS A CA 1
ATOM 1484 C C . LYS A 1 182 ? -0.466 1.813 14.959 1.00 88.25 182 LYS A C 1
ATOM 1486 O O . LYS A 1 182 ? -1.428 2.516 14.663 1.00 88.25 182 LYS A O 1
ATOM 1491 N N . C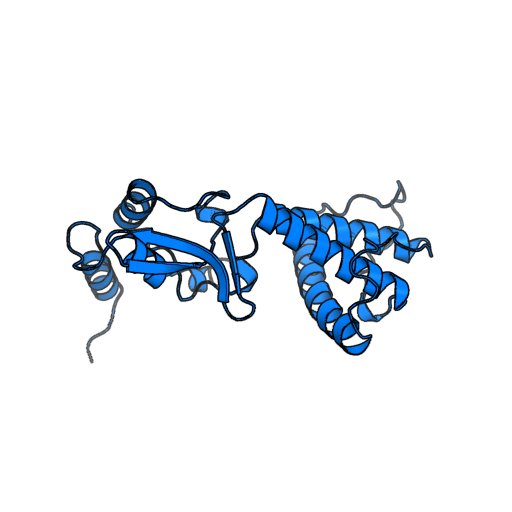YS A 1 183 ? -0.589 0.612 15.521 1.00 90.44 183 CYS A N 1
ATOM 1492 C CA . CYS A 1 183 ? -1.883 0.090 15.941 1.00 90.44 183 CYS A CA 1
ATOM 1493 C C . CYS A 1 183 ? -2.533 1.060 16.948 1.00 90.44 183 CYS A C 1
ATOM 1495 O O . CYS A 1 183 ? -1.917 1.350 17.978 1.00 90.44 183 CYS A O 1
ATOM 1497 N N . PRO A 1 184 ? -3.757 1.549 16.680 1.00 89.81 184 PRO A N 1
ATOM 1498 C CA . PRO A 1 184 ? -4.499 2.391 17.606 1.00 89.81 184 PRO A CA 1
ATOM 1499 C C . PRO A 1 184 ? -4.678 1.727 18.966 1.00 89.81 184 PRO A C 1
ATOM 1501 O O . PRO A 1 184 ? -4.932 0.523 19.046 1.00 89.81 184 PRO A O 1
ATOM 1504 N N . ASP A 1 185 ? -4.605 2.530 20.020 1.00 91.31 185 ASP A N 1
ATOM 1505 C CA . ASP A 1 185 ? -4.982 2.139 21.370 1.00 91.31 185 ASP A CA 1
ATOM 1506 C C . ASP A 1 185 ? -6.294 2.817 21.793 1.00 91.31 185 ASP A C 1
ATOM 1508 O O . ASP A 1 185 ? -6.882 3.632 21.069 1.00 91.31 185 ASP A O 1
ATOM 1512 N N . LYS A 1 186 ? -6.782 2.446 22.979 1.00 90.31 186 LYS A N 1
ATOM 1513 C CA . LYS A 1 186 ? -8.020 2.996 23.528 1.00 90.31 186 LYS A CA 1
ATOM 1514 C C . LYS A 1 186 ? -7.975 4.527 23.658 1.00 90.31 186 LYS A C 1
ATOM 1516 O O . LYS A 1 186 ? -8.891 5.152 23.126 1.00 90.31 186 LYS A O 1
ATOM 1521 N N . PRO A 1 187 ? -6.968 5.145 24.316 1.00 89.44 187 PRO A N 1
ATOM 1522 C CA . PRO A 1 187 ? -6.884 6.602 24.405 1.00 89.44 187 PRO A CA 1
ATOM 1523 C C . PRO A 1 187 ? -6.942 7.287 23.041 1.00 89.44 187 PRO A C 1
ATOM 1525 O O . PRO A 1 187 ? -7.751 8.189 22.855 1.00 89.44 187 PRO A O 1
ATOM 1528 N N . PHE A 1 188 ? -6.164 6.809 22.065 1.00 86.31 188 PHE A N 1
ATOM 1529 C CA . PHE A 1 188 ? -6.173 7.357 20.714 1.00 86.31 188 PHE A CA 1
ATOM 1530 C C . PHE A 1 188 ? -7.567 7.285 20.079 1.00 86.31 188 PHE A C 1
ATOM 1532 O O . PHE A 1 188 ? -8.058 8.282 19.550 1.00 86.31 188 PHE A O 1
ATOM 1539 N N . SER A 1 189 ? -8.227 6.125 20.145 1.00 84.62 189 SER A N 1
ATOM 1540 C CA . SER A 1 189 ? -9.564 5.948 19.568 1.00 84.62 189 SER A CA 1
ATOM 1541 C C . SER A 1 189 ? -10.595 6.865 20.224 1.00 84.62 189 SER A C 1
ATOM 1543 O O . SER A 1 189 ? -11.388 7.502 19.533 1.00 84.62 189 SER A O 1
ATOM 1545 N N . GLU A 1 190 ? -10.594 6.946 21.554 1.00 85.12 190 GLU A N 1
ATOM 1546 C CA . GLU A 1 190 ? -11.564 7.749 22.299 1.00 85.12 190 GLU A CA 1
ATOM 1547 C C . GLU A 1 190 ? -11.327 9.253 22.125 1.00 85.12 190 GLU A C 1
ATOM 1549 O O . GLU A 1 190 ? -12.292 10.014 22.057 1.00 85.12 190 GLU A O 1
ATOM 1554 N N . ASP A 1 191 ? -10.075 9.694 21.990 1.00 80.81 191 ASP A N 1
ATOM 1555 C CA . ASP A 1 191 ? -9.749 11.093 21.696 1.00 80.81 191 ASP A CA 1
ATOM 1556 C C . ASP A 1 191 ? -10.252 11.510 20.307 1.00 80.81 191 ASP A C 1
ATOM 1558 O O . ASP A 1 191 ? -10.830 12.589 20.159 1.00 80.81 191 ASP A O 1
ATOM 1562 N N . TRP A 1 192 ? -10.122 10.638 19.302 1.00 74.62 192 TRP A N 1
ATOM 1563 C CA . TRP A 1 192 ? -10.696 10.856 17.967 1.00 74.62 192 TRP A CA 1
ATOM 1564 C C . TRP A 1 192 ? -12.224 10.947 17.993 1.00 74.62 192 TRP A C 1
ATOM 1566 O O . TRP A 1 192 ? -12.811 11.851 17.390 1.00 74.62 192 TRP A O 1
ATOM 1576 N N . GLU A 1 193 ? -12.870 10.041 18.728 1.00 74.25 193 GLU A N 1
ATOM 1577 C CA . GLU A 1 193 ? -14.321 10.045 18.925 1.00 74.25 193 GLU A CA 1
ATOM 1578 C C . GLU A 1 193 ? -14.788 11.345 19.612 1.00 74.25 193 GLU A C 1
ATOM 1580 O O . GLU A 1 193 ? -15.739 11.981 19.150 1.00 74.25 193 GLU A O 1
ATOM 1585 N N . ARG A 1 194 ? -14.092 11.794 20.669 1.00 73.19 194 ARG A N 1
ATOM 1586 C CA . ARG A 1 194 ? -14.403 13.044 21.395 1.00 73.19 194 ARG A CA 1
ATOM 1587 C C . ARG A 1 194 ? -14.157 14.298 20.571 1.00 73.19 194 ARG A C 1
ATOM 1589 O O . ARG A 1 194 ? -14.907 15.262 20.707 1.00 73.19 194 ARG A O 1
ATOM 1596 N N . ALA A 1 195 ? -13.145 14.293 19.706 1.00 66.31 195 ALA A N 1
ATOM 1597 C CA . ALA A 1 195 ? -12.871 15.399 18.795 1.00 66.31 195 ALA A CA 1
ATOM 1598 C C . ALA A 1 195 ? -13.989 15.606 17.754 1.00 66.31 195 ALA A C 1
ATOM 1600 O O . ALA A 1 195 ? -13.945 16.574 16.995 1.00 66.31 195 ALA A O 1
ATOM 1601 N N . GLY A 1 196 ? -14.989 14.714 17.693 1.00 56.78 196 GLY A N 1
ATOM 1602 C CA . GLY A 1 196 ? -16.049 14.781 16.691 1.00 56.78 196 GLY A CA 1
ATOM 1603 C C . GLY A 1 196 ? -15.507 14.564 15.281 1.00 56.78 196 GLY A C 1
ATOM 1604 O O . GLY A 1 196 ? -16.123 15.007 14.312 1.00 56.78 196 GLY A O 1
ATOM 1605 N N . LEU A 1 197 ? -14.355 13.895 15.178 1.00 55.78 197 LEU A N 1
ATOM 1606 C CA . LEU A 1 197 ? -13.778 13.382 13.948 1.00 55.78 197 LEU A CA 1
ATOM 1607 C C . LEU A 1 197 ? -14.176 11.906 13.878 1.00 55.78 197 LEU A C 1
ATOM 1609 O O . LEU A 1 197 ? -13.358 11.049 14.213 1.00 55.78 197 LEU A O 1
ATOM 1613 N N . PRO A 1 198 ? -15.433 11.569 13.522 1.00 52.25 198 PRO A N 1
ATOM 1614 C CA . PRO A 1 198 ? -15.810 10.177 13.387 1.00 52.25 198 PRO A CA 1
ATOM 1615 C C . PRO A 1 198 ? -14.906 9.584 12.315 1.00 52.25 198 PRO A C 1
ATOM 1617 O O . PRO A 1 198 ? -14.991 9.959 11.140 1.00 52.25 198 PRO A O 1
ATOM 1620 N N . GLY A 1 199 ? -13.996 8.706 12.742 1.00 45.50 199 GLY A N 1
ATOM 1621 C CA . GLY A 1 199 ? -13.148 7.965 11.829 1.00 45.50 199 GLY A CA 1
ATOM 1622 C C . GLY A 1 199 ? -14.050 7.378 10.747 1.00 45.50 199 GLY A C 1
ATOM 1623 O O . GLY A 1 199 ? -15.056 6.753 11.049 1.00 45.50 199 GLY A O 1
ATOM 1624 N N . GLY A 1 200 ? -13.791 7.708 9.489 1.00 42.47 200 GLY A N 1
ATOM 1625 C CA . GLY A 1 200 ? -14.506 7.148 8.343 1.00 42.47 200 GLY A CA 1
ATOM 1626 C C . GLY A 1 200 ? -15.896 7.694 7.976 1.00 42.47 200 GLY A C 1
ATOM 1627 O O . GLY A 1 200 ? -16.249 7.535 6.812 1.00 42.47 200 GLY A O 1
ATOM 1628 N N . LEU A 1 201 ? -16.646 8.444 8.802 1.00 41.12 201 LEU A N 1
ATOM 1629 C CA . LEU A 1 201 ? -17.928 9.029 8.320 1.00 41.12 201 LEU A CA 1
ATOM 1630 C C . LEU A 1 201 ? -17.735 10.136 7.260 1.00 41.12 201 LEU A C 1
ATOM 1632 O O . LEU A 1 201 ? -18.670 10.470 6.537 1.00 41.12 201 LEU A O 1
ATOM 1636 N N . TYR A 1 202 ? -16.514 10.664 7.118 1.00 40.81 202 TYR A N 1
ATOM 1637 C CA . TYR A 1 202 ? -16.134 11.596 6.045 1.00 40.81 202 TYR A CA 1
ATOM 1638 C C . TYR A 1 202 ? -15.159 10.999 5.015 1.00 40.81 202 TYR A C 1
ATOM 1640 O O . TYR A 1 202 ? -14.755 11.706 4.090 1.00 40.81 202 TYR A O 1
ATOM 1648 N N . GLY A 1 203 ? -14.819 9.705 5.117 1.00 36.59 203 GLY A N 1
ATOM 1649 C CA . GLY A 1 203 ? -13.894 9.023 4.196 1.00 36.59 203 GLY A CA 1
ATOM 1650 C C . GLY A 1 203 ? -14.373 8.988 2.738 1.00 36.59 203 GLY A C 1
ATOM 1651 O O . GLY A 1 203 ? -13.571 8.850 1.825 1.00 36.59 203 GLY A O 1
ATOM 1652 N N . SER A 1 204 ? -15.666 9.215 2.490 1.00 36.94 204 SER A N 1
ATOM 1653 C CA . SER A 1 204 ? -16.241 9.345 1.144 1.00 36.94 204 SER A CA 1
ATOM 1654 C C . SER A 1 204 ? -16.553 10.791 0.720 1.00 36.94 204 SER A C 1
ATOM 1656 O O . SER A 1 204 ? -16.819 11.035 -0.456 1.00 36.94 204 SER A O 1
ATOM 1658 N N . MET A 1 205 ? -16.461 11.778 1.622 1.00 34.25 205 MET A N 1
ATOM 1659 C CA . MET A 1 205 ? -16.662 13.204 1.294 1.00 34.25 205 MET A CA 1
ATOM 1660 C C . MET A 1 205 ? -15.371 13.918 0.862 1.00 34.25 205 MET A C 1
ATOM 1662 O O . MET A 1 205 ? -15.439 15.009 0.299 1.00 34.25 205 MET A O 1
ATOM 1666 N N . GLY A 1 206 ? -14.201 13.287 1.017 1.00 33.69 206 GLY A N 1
ATOM 1667 C CA . GLY A 1 206 ? -12.919 13.803 0.512 1.00 33.69 206 GLY A CA 1
ATOM 1668 C C . GLY A 1 206 ? -12.837 13.934 -1.017 1.00 33.69 206 GLY A C 1
ATOM 1669 O O . GLY A 1 206 ? -11.926 14.574 -1.528 1.00 33.69 206 GLY A O 1
ATOM 1670 N N . ARG A 1 207 ? -13.812 13.387 -1.760 1.00 33.78 207 ARG A N 1
ATOM 1671 C CA . ARG A 1 207 ? -13.947 13.588 -3.213 1.00 33.78 207 ARG A CA 1
ATOM 1672 C C . ARG A 1 207 ? -14.814 14.796 -3.601 1.00 33.78 207 ARG A C 1
ATOM 1674 O O . ARG A 1 207 ? -14.965 15.058 -4.788 1.00 33.78 207 ARG A O 1
ATOM 1681 N N . LEU A 1 208 ? -15.385 15.511 -2.627 1.00 30.66 208 LEU A N 1
ATOM 1682 C CA . LEU A 1 208 ? -16.246 16.686 -2.836 1.00 30.66 208 LEU A CA 1
ATOM 1683 C C . LEU A 1 208 ? -15.630 18.005 -2.340 1.00 30.66 208 LEU A C 1
ATOM 1685 O O . LEU A 1 208 ? -16.250 19.052 -2.494 1.00 30.66 208 LEU A O 1
ATOM 1689 N N . VAL A 1 209 ? -14.408 17.980 -1.795 1.00 27.30 209 VAL A N 1
ATOM 1690 C CA . VAL A 1 209 ? -13.6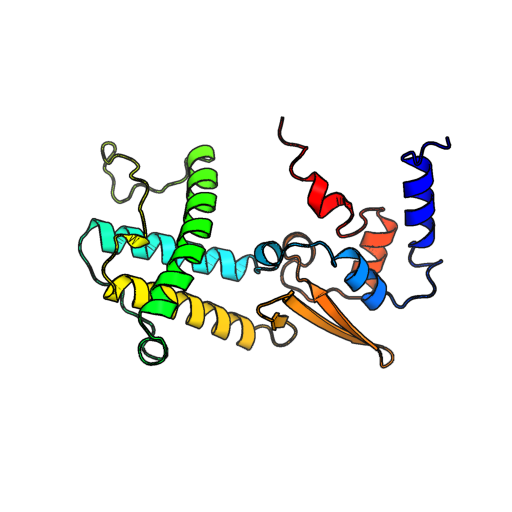70 19.184 -1.366 1.00 27.30 209 VAL A CA 1
ATOM 1691 C C . VAL A 1 209 ? -12.377 19.335 -2.171 1.00 27.30 209 VAL A C 1
ATOM 1693 O O . VAL A 1 209 ? -11.290 19.491 -1.632 1.00 27.30 209 VAL A O 1
ATOM 1696 N N . THR A 1 210 ? -12.500 19.272 -3.492 1.00 27.52 210 THR A N 1
ATOM 1697 C CA . THR A 1 210 ? -11.588 19.955 -4.414 1.00 27.52 210 THR A CA 1
ATOM 1698 C C . THR A 1 210 ? -12.448 20.653 -5.461 1.00 27.52 210 THR A C 1
ATOM 1700 O O . THR A 1 210 ? -12.791 20.091 -6.501 1.00 27.52 210 THR A O 1
ATOM 1703 N N . GLY A 1 211 ? -12.874 21.865 -5.106 1.00 29.97 211 GLY A N 1
ATOM 1704 C CA . GLY A 1 211 ? -13.167 22.930 -6.060 1.00 29.97 211 GLY A CA 1
ATOM 1705 C C . GLY A 1 211 ? -11.937 23.812 -6.193 1.00 29.97 211 GLY A C 1
ATOM 1706 O O . GLY A 1 211 ? -11.219 23.939 -5.174 1.00 29.97 211 GLY A O 1
#

Organism: NCBI:txid412755

Radius of gyration: 21.21 Å; Cα contacts (8 Å, |Δi|>4): 203; chains: 1; bounding box: 62×42×51 Å